Protein AF-M3IIX1-F1 (afdb_monomer)

Nearest PDB structures (foldseek):
  8cen-assembly1_3  TM=9.340E-01  e=3.256E-14  Saccharomyces cerevisiae
  5oqj-assembly1_3  TM=8.514E-01  e=3.007E-13  Saccharomyces cerevisiae S288C
  7ml0-assembly1_3  TM=8.477E-01  e=6.183E-13  Saccharomyces cerevisiae
  6nmi-assembly1_H  TM=7.445E-01  e=1.174E-11  Homo sapiens
  7lbm-assembly1_d  TM=7.445E-01  e=1.174E-11  Homo sapiens

Radius of gyration: 32.69 Å; Cα contacts (8 Å, |Δi|>4): 145; chains: 1; bounding box: 80×35×84 Å

Secondary structure (DSSP, 8-state):
--TTT---TTT-TTPPEEE-TTT--EEEHHHHHHHHTTSSEE-SSTT---EE-GGG-EE--SS-HHHHHHHHHHHHHHHH----GGG-SSHHHHHHHHHHHHHHHHHHHHTSSHHHHHHHHHHHHHHHHHHHHHHHHHHHHHHHHHHHHHHHHHHHHHHHHHHHHHHHHHHHHHHHHHHHHHHHHHHH--S-HHHHHHHHHHHHHHHHHHHHHHHHHHHHHHHHHHHHH-THHHHHHHHHHHS------

Organism: Candida maltosa (strain Xu316) (NCBI:txid1245528)

Solvent-accessible surface area (backbone atoms only — not comparable to full-atom values): 14377 Å² total; per-residue (Å²): 100,19,83,84,78,63,53,40,62,88,82,40,79,88,63,54,48,30,29,32,90,89,73,68,52,60,35,34,53,72,61,47,54,65,57,37,68,82,40,78,37,57,47,87,50,94,90,41,79,53,76,44,55,67,88,59,52,41,74,66,87,63,93,51,62,67,60,53,51,39,55,54,46,45,53,55,52,45,67,61,60,71,80,53,72,88,78,43,97,44,73,67,60,44,51,50,51,53,51,55,52,49,52,52,43,50,29,55,61,74,61,49,65,44,70,60,54,51,50,54,50,52,50,51,43,67,74,43,42,65,63,44,49,54,52,52,52,54,50,49,51,53,52,52,51,53,48,53,50,51,54,52,52,51,52,52,52,53,52,54,52,50,53,54,51,54,50,54,52,53,52,53,54,48,52,53,51,55,54,48,53,49,50,51,48,60,74,74,45,92,67,68,70,68,62,56,51,53,54,50,52,55,53,51,56,54,50,52,54,54,47,53,50,50,52,50,50,54,53,51,50,53,52,49,54,47,59,73,69,40,75,62,60,58,53,53,54,54,54,58,68,70,53,76,87,74,85,80,134

Sequence (249 aa):
MCPICKTDKYLSPNMRFLINPECYHKICESCVDRIFSLGPAPCPYPKCGKILRKNKFKQQIFEDLSIEKEIDIRRKVNSIYNQTEEDFATLKEFNKYLEDIEEIVFKLSNGIDVEQTESELNKYESEHKLEILERNMRESQKNDDLVKYRDSMERLKQEKLKIQKQMELEDLEYQKQQQQDLLDKMTNSSTSSEDLIKQQQSQMAKRSNLRRKQLQNITSQLDSQFNQSNPFQKQLAEDASAVPFTPFQ

Structure (mmCIF, N/CA/C/O backbone):
data_AF-M3IIX1-F1
#
_entry.id   AF-M3IIX1-F1
#
loop_
_atom_site.group_PDB
_atom_site.id
_atom_site.type_symbol
_atom_site.label_atom_id
_atom_site.label_alt_id
_atom_site.label_comp_id
_atom_site.label_asym_id
_atom_site.label_entity_id
_atom_site.label_seq_id
_atom_site.pdbx_PDB_ins_code
_atom_site.Cartn_x
_atom_site.Cartn_y
_atom_site.Cartn_z
_atom_site.occupancy
_atom_site.B_iso_or_equiv
_atom_site.auth_seq_id
_atom_site.auth_comp_id
_atom_site.auth_asym_id
_atom_site.auth_atom_id
_atom_site.pdbx_PDB_model_num
ATOM 1 N N . MET A 1 1 ? 24.076 -10.545 10.179 1.00 72.12 1 MET A N 1
ATOM 2 C CA . MET A 1 1 ? 25.401 -9.922 10.343 1.00 72.12 1 MET A CA 1
ATOM 3 C C . MET A 1 1 ? 25.426 -8.487 9.815 1.00 72.12 1 MET A C 1
ATOM 5 O O . MET A 1 1 ? 25.395 -8.282 8.606 1.00 72.12 1 MET A O 1
ATOM 9 N N . CYS A 1 2 ? 25.491 -7.485 10.700 1.00 75.62 2 CYS A N 1
ATOM 10 C CA . CYS A 1 2 ? 25.857 -6.113 10.307 1.00 75.62 2 CYS A CA 1
ATOM 11 C C . CYS A 1 2 ? 27.373 -6.044 10.008 1.00 75.62 2 CYS A C 1
ATOM 13 O O . CYS A 1 2 ? 28.144 -6.556 10.819 1.00 75.62 2 CYS A O 1
ATOM 15 N N . PRO A 1 3 ? 27.842 -5.399 8.920 1.00 78.19 3 PRO A N 1
ATOM 16 C CA . PRO A 1 3 ? 29.266 -5.397 8.548 1.00 78.19 3 PRO A CA 1
ATOM 17 C C . PRO A 1 3 ? 30.179 -4.676 9.553 1.00 78.19 3 PRO A C 1
ATOM 19 O O . PRO A 1 3 ? 31.358 -4.997 9.663 1.00 78.19 3 PRO A O 1
ATOM 22 N N . ILE A 1 4 ? 29.637 -3.715 10.300 1.00 78.88 4 ILE A N 1
ATOM 23 C CA . ILE A 1 4 ? 30.402 -2.870 11.230 1.00 78.88 4 ILE A CA 1
ATOM 24 C C . ILE A 1 4 ? 30.271 -3.395 12.651 1.00 78.88 4 ILE A C 1
ATOM 26 O O . ILE A 1 4 ? 31.256 -3.603 13.350 1.00 78.88 4 ILE A O 1
ATOM 30 N N . CYS A 1 5 ? 29.025 -3.603 13.068 1.00 75.88 5 CYS A N 1
ATOM 31 C CA . CYS A 1 5 ? 28.696 -3.996 14.421 1.00 75.88 5 CYS A CA 1
ATOM 32 C C . CYS A 1 5 ? 28.956 -5.514 14.641 1.00 75.88 5 CYS A C 1
ATOM 34 O O . CYS A 1 5 ? 29.066 -5.939 15.785 1.00 75.88 5 CYS A O 1
ATOM 36 N N . LYS A 1 6 ? 29.045 -6.333 13.570 1.00 77.19 6 LYS A N 1
ATOM 37 C CA . LYS A 1 6 ? 29.166 -7.817 13.569 1.00 77.19 6 LYS A CA 1
ATOM 38 C C . LYS A 1 6 ? 28.164 -8.560 14.465 1.00 77.19 6 LYS A C 1
ATOM 40 O O . LYS A 1 6 ? 28.274 -9.764 14.653 1.00 77.19 6 LYS A O 1
ATOM 45 N N . THR A 1 7 ? 27.170 -7.855 14.989 1.00 71.06 7 THR A N 1
ATOM 46 C CA . THR A 1 7 ? 26.089 -8.403 15.790 1.00 71.06 7 THR A CA 1
ATOM 47 C C . THR A 1 7 ? 25.059 -9.075 14.892 1.00 71.06 7 THR A C 1
ATOM 49 O O . THR A 1 7 ? 24.746 -8.605 13.786 1.00 71.06 7 THR A O 1
ATOM 52 N N . ASP A 1 8 ? 24.526 -10.180 15.399 1.00 70.25 8 ASP A N 1
ATOM 53 C CA . ASP A 1 8 ? 23.450 -10.938 14.781 1.00 70.25 8 ASP A CA 1
ATOM 54 C C . ASP A 1 8 ? 22.140 -10.783 15.536 1.00 70.25 8 ASP A C 1
ATOM 56 O O . ASP A 1 8 ? 22.113 -10.528 16.739 1.00 70.25 8 ASP A O 1
ATOM 60 N N . LYS A 1 9 ? 21.046 -11.030 14.809 1.00 71.44 9 LYS A N 1
ATOM 61 C CA . LYS A 1 9 ? 19.673 -11.080 15.329 1.00 71.44 9 LYS A CA 1
ATOM 62 C C . LYS A 1 9 ? 19.540 -12.010 16.545 1.00 71.44 9 LYS A C 1
ATOM 64 O O . LYS A 1 9 ? 18.737 -11.737 17.427 1.00 71.44 9 LYS A O 1
ATOM 69 N N . TYR A 1 10 ? 20.355 -13.066 16.611 1.00 72.38 10 TYR A N 1
ATOM 70 C CA . TYR A 1 10 ? 20.374 -14.016 17.725 1.00 72.38 10 TYR A CA 1
ATOM 71 C C . TYR A 1 10 ? 20.849 -13.406 19.050 1.00 72.38 10 TYR A C 1
ATOM 73 O O . TYR A 1 10 ? 20.353 -13.797 20.101 1.00 72.38 10 TYR A O 1
ATOM 81 N N . LEU A 1 11 ? 21.784 -12.448 19.019 1.00 76.75 11 LEU A N 1
ATOM 82 C CA . LEU A 1 11 ? 22.364 -11.871 20.238 1.00 76.75 11 LEU A CA 1
ATOM 83 C C . LEU A 1 11 ? 21.511 -10.725 20.803 1.00 76.75 11 LEU A C 1
ATOM 85 O O . LEU A 1 11 ? 21.540 -10.450 21.999 1.00 76.75 11 LEU A O 1
ATOM 89 N N . SER A 1 12 ? 20.733 -10.063 19.948 1.00 69.25 12 SER A N 1
ATOM 90 C CA . SER A 1 12 ? 19.859 -8.954 20.327 1.00 69.25 12 SER A CA 1
ATOM 91 C C . SER A 1 12 ? 18.559 -8.968 19.506 1.00 69.25 12 SER A C 1
ATOM 93 O O . SER A 1 12 ? 18.466 -8.277 18.487 1.00 69.25 12 SER A O 1
ATOM 95 N N . PRO A 1 13 ? 17.513 -9.687 19.970 1.00 75.25 13 PRO A N 1
ATOM 96 C CA . PRO A 1 13 ? 16.233 -9.827 19.258 1.00 75.25 13 PRO A CA 1
ATOM 97 C C . PRO A 1 13 ? 15.501 -8.508 18.976 1.00 75.25 13 PRO A C 1
ATOM 99 O O . PRO A 1 13 ? 14.681 -8.434 18.065 1.00 75.25 13 PRO A O 1
ATOM 102 N N . ASN A 1 14 ? 15.809 -7.456 19.739 1.00 78.50 14 ASN A N 1
ATOM 103 C CA . ASN A 1 14 ? 15.178 -6.143 19.608 1.00 78.50 14 ASN A CA 1
ATOM 104 C C . ASN A 1 14 ? 15.828 -5.250 18.538 1.00 78.50 14 ASN A C 1
ATOM 106 O O . ASN A 1 14 ? 15.304 -4.176 18.252 1.00 78.50 14 ASN A O 1
ATOM 110 N N . MET A 1 15 ? 16.968 -5.645 17.956 1.00 75.56 15 MET A N 1
ATOM 111 C CA . MET A 1 15 ? 17.626 -4.840 16.925 1.00 75.56 15 MET A CA 1
ATOM 112 C C . MET A 1 15 ? 17.010 -5.091 15.552 1.00 75.56 15 MET A C 1
ATOM 114 O O . MET A 1 15 ? 16.938 -6.226 15.078 1.00 75.56 15 MET A O 1
ATOM 118 N N . ARG A 1 16 ? 16.617 -4.007 14.879 1.00 82.06 16 ARG A N 1
ATOM 119 C CA . ARG A 1 16 ? 16.084 -4.056 13.518 1.00 82.06 16 ARG A CA 1
ATOM 120 C C . ARG A 1 16 ? 17.208 -3.911 12.499 1.00 82.06 16 ARG A C 1
ATOM 122 O O . ARG A 1 16 ? 18.129 -3.104 12.658 1.00 82.06 16 ARG A O 1
ATOM 129 N N . PHE A 1 17 ? 17.117 -4.706 11.439 1.00 85.00 17 PHE A N 1
ATOM 130 C CA . PHE A 1 17 ? 17.980 -4.589 10.273 1.00 85.00 17 PHE A CA 1
ATOM 131 C C . PHE A 1 17 ? 17.239 -3.828 9.179 1.00 85.00 17 PHE A C 1
ATOM 133 O O . PHE A 1 17 ? 16.085 -4.120 8.854 1.00 85.00 17 PHE A O 1
ATOM 140 N N . LEU A 1 18 ? 17.927 -2.834 8.637 1.00 87.00 18 LEU A N 1
ATOM 141 C CA . LEU A 1 18 ? 17.474 -1.999 7.546 1.00 87.00 18 LEU A CA 1
ATOM 142 C C . LEU A 1 18 ? 18.239 -2.361 6.276 1.00 87.00 18 LEU A C 1
ATOM 144 O O . LEU A 1 18 ? 19.416 -2.736 6.317 1.00 87.00 18 LEU A O 1
ATOM 148 N N . ILE A 1 19 ? 17.557 -2.222 5.148 1.00 87.25 19 ILE A N 1
ATOM 149 C CA . ILE A 1 19 ? 18.071 -2.500 3.812 1.00 87.25 19 ILE A CA 1
ATOM 150 C C . ILE A 1 19 ? 17.790 -1.296 2.929 1.00 87.25 19 ILE A C 1
ATOM 152 O O . ILE A 1 19 ? 16.777 -0.615 3.076 1.00 87.25 19 ILE A O 1
ATOM 156 N N . ASN A 1 20 ? 18.717 -1.013 2.021 1.00 84.75 20 ASN A N 1
ATOM 157 C CA . ASN A 1 20 ? 18.528 0.005 1.003 1.00 84.75 20 ASN A CA 1
ATOM 158 C C . ASN A 1 20 ? 18.219 -0.658 -0.351 1.00 84.75 20 ASN A C 1
ATOM 160 O O . ASN A 1 20 ? 18.988 -1.545 -0.737 1.00 84.75 20 ASN A O 1
ATOM 164 N N . PRO A 1 21 ? 17.188 -0.210 -1.089 1.00 79.25 21 PRO A N 1
ATOM 165 C CA . PRO A 1 21 ? 16.801 -0.783 -2.383 1.00 79.25 21 PRO A CA 1
ATOM 166 C C . PRO A 1 21 ? 17.880 -0.660 -3.474 1.00 79.25 21 PRO A C 1
ATOM 168 O O . PRO A 1 21 ? 17.818 -1.351 -4.480 1.00 79.25 21 PRO A O 1
ATOM 171 N N . GLU A 1 22 ? 18.897 0.189 -3.296 1.00 79.38 22 GLU A N 1
ATOM 172 C CA . GLU A 1 22 ? 19.960 0.370 -4.297 1.00 79.38 22 GLU A CA 1
ATOM 173 C C . GLU A 1 22 ? 21.115 -0.640 -4.144 1.00 79.38 22 GLU A C 1
ATOM 175 O O . GLU A 1 22 ? 21.775 -1.000 -5.120 1.00 79.38 22 GLU A O 1
ATOM 180 N N . CYS A 1 23 ? 21.417 -1.078 -2.916 1.00 77.75 23 CYS A N 1
ATOM 181 C CA . CYS A 1 23 ? 22.557 -1.963 -2.604 1.00 77.75 23 CYS A CA 1
ATOM 182 C C . CYS A 1 23 ? 22.120 -3.339 -2.075 1.00 77.75 23 CYS A C 1
ATOM 184 O O . CYS A 1 23 ? 22.941 -4.247 -2.078 1.00 77.75 23 CYS A O 1
ATOM 186 N N . TYR A 1 24 ? 20.892 -3.484 -1.560 1.00 81.81 24 TYR A N 1
ATOM 187 C CA . TYR A 1 24 ? 20.390 -4.689 -0.882 1.00 81.81 24 TYR A CA 1
ATOM 188 C C . TYR A 1 24 ? 21.316 -5.242 0.226 1.00 81.81 24 TYR A C 1
ATOM 190 O O . TYR A 1 24 ? 21.357 -6.440 0.487 1.00 81.81 24 TYR A O 1
ATOM 198 N N . HIS A 1 25 ? 22.059 -4.373 0.923 1.00 83.69 25 HIS A N 1
ATOM 199 C CA . HIS A 1 25 ? 22.912 -4.765 2.053 1.00 83.69 25 HIS A CA 1
ATOM 200 C C . HIS A 1 25 ? 22.217 -4.536 3.396 1.00 83.69 25 HIS A C 1
ATOM 202 O O . HIS A 1 25 ? 21.617 -3.485 3.624 1.00 83.69 25 HIS A O 1
ATOM 208 N N . LYS A 1 26 ? 22.356 -5.509 4.304 1.00 83.38 26 LYS A N 1
ATOM 209 C CA . LYS A 1 26 ? 21.776 -5.480 5.652 1.00 83.38 26 LYS A CA 1
ATOM 210 C C . LYS A 1 26 ? 22.658 -4.673 6.605 1.00 83.38 26 LYS A C 1
ATOM 212 O O . LYS A 1 26 ? 23.826 -5.007 6.810 1.00 83.38 26 LYS A O 1
ATOM 217 N N . ILE A 1 27 ? 22.098 -3.639 7.228 1.00 85.50 27 ILE A N 1
ATOM 218 C CA . ILE A 1 27 ? 22.778 -2.803 8.230 1.00 85.50 27 ILE A CA 1
ATOM 219 C C . ILE A 1 27 ? 21.846 -2.657 9.439 1.00 85.50 27 ILE A C 1
ATOM 221 O O . ILE A 1 27 ? 20.639 -2.520 9.270 1.00 85.50 27 ILE A O 1
ATOM 225 N N . CYS A 1 28 ? 22.362 -2.721 10.669 1.00 87.06 28 CYS A N 1
ATOM 226 C CA . CYS A 1 28 ? 21.521 -2.487 11.850 1.00 87.06 28 CYS A CA 1
ATOM 227 C C . CYS A 1 28 ? 21.208 -0.994 12.035 1.00 87.06 28 CYS A C 1
ATOM 229 O O . CYS A 1 28 ? 22.006 -0.138 11.652 1.00 87.06 28 CYS A O 1
ATOM 231 N N . GLU A 1 29 ? 20.073 -0.697 12.666 1.00 87.00 29 GLU A N 1
ATOM 232 C CA . GLU A 1 29 ? 19.581 0.663 12.937 1.00 87.00 29 GLU A CA 1
ATOM 233 C C . GLU A 1 29 ? 20.647 1.582 13.560 1.00 87.00 29 GLU A C 1
ATOM 235 O O . GLU A 1 29 ? 20.934 2.650 13.026 1.00 87.00 29 GLU A O 1
ATOM 240 N N . SER A 1 30 ? 21.354 1.114 14.593 1.00 86.12 30 SER A N 1
ATOM 241 C CA . SER A 1 30 ? 22.409 1.891 15.263 1.00 86.12 30 SER A CA 1
ATOM 242 C C . SER A 1 30 ? 23.593 2.239 14.354 1.00 86.12 30 SER A C 1
ATOM 244 O O . SER A 1 30 ? 24.158 3.333 14.436 1.00 86.12 30 SER A O 1
ATOM 246 N N . CYS A 1 31 ? 23.977 1.310 13.476 1.00 85.56 31 CYS A N 1
ATOM 247 C CA . CYS A 1 31 ? 25.042 1.519 12.507 1.00 85.56 31 CYS A CA 1
ATOM 248 C C . CYS A 1 31 ? 24.552 2.442 11.353 1.00 85.56 31 CYS A C 1
ATOM 250 O O . CYS A 1 31 ? 25.325 3.280 10.890 1.00 85.56 31 CYS A O 1
ATOM 252 N N . VAL A 1 32 ? 23.275 2.372 10.937 1.00 87.00 32 VAL A N 1
ATOM 253 C CA . VAL A 1 32 ? 22.673 3.308 9.958 1.00 87.00 32 VAL A CA 1
ATOM 254 C C . VAL A 1 32 ? 22.630 4.728 10.520 1.00 87.00 32 VAL A C 1
ATOM 256 O O . VAL A 1 32 ? 23.103 5.663 9.872 1.00 87.00 32 VAL A O 1
ATOM 259 N N . ASP A 1 33 ? 22.125 4.902 11.737 1.00 87.56 33 ASP A N 1
ATOM 260 C CA . ASP A 1 33 ? 22.013 6.221 12.352 1.00 87.56 33 ASP A CA 1
ATOM 261 C C . ASP A 1 33 ? 23.374 6.889 12.508 1.00 87.56 33 ASP A C 1
ATOM 263 O O . ASP A 1 33 ? 23.515 8.062 12.183 1.00 87.56 33 ASP A O 1
ATOM 267 N N . ARG A 1 34 ? 24.412 6.159 12.919 1.00 86.69 34 ARG A N 1
ATOM 268 C CA . ARG A 1 34 ? 25.750 6.743 13.074 1.00 86.69 34 ARG A CA 1
ATOM 269 C C . ARG A 1 34 ? 26.357 7.217 11.750 1.00 86.69 34 ARG A C 1
ATOM 271 O O . ARG A 1 34 ? 26.922 8.303 11.701 1.00 86.69 34 ARG A O 1
ATOM 278 N N . ILE A 1 35 ? 26.273 6.403 10.698 1.00 84.56 35 ILE A N 1
ATOM 279 C CA . ILE A 1 35 ? 26.954 6.675 9.420 1.00 84.56 35 ILE A CA 1
ATOM 280 C C . ILE A 1 35 ? 26.219 7.747 8.625 1.00 84.56 35 ILE A C 1
ATOM 282 O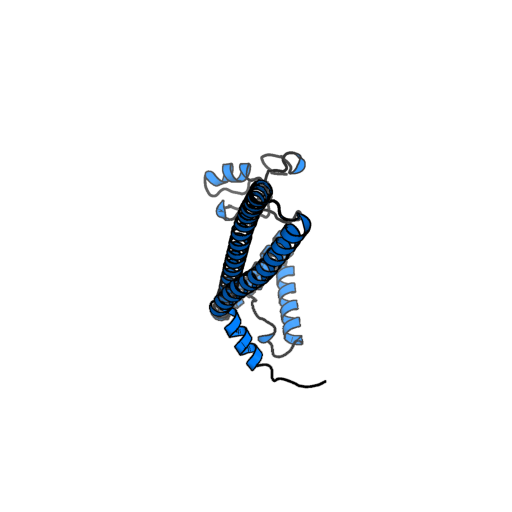 O . ILE A 1 35 ? 26.835 8.685 8.130 1.00 84.56 35 ILE A O 1
ATOM 286 N N . PHE A 1 36 ? 24.897 7.614 8.514 1.00 84.56 36 PHE A N 1
ATOM 287 C CA . PHE A 1 36 ? 24.095 8.464 7.639 1.00 84.56 36 PHE A CA 1
ATOM 288 C C . PHE A 1 36 ? 23.605 9.749 8.320 1.00 84.56 36 PHE A C 1
ATOM 290 O O . PHE A 1 36 ? 23.007 10.587 7.648 1.00 84.56 36 PHE A O 1
ATOM 297 N N . SER A 1 37 ? 23.864 9.949 9.622 1.00 84.69 37 SER A N 1
ATOM 298 C CA . SER A 1 37 ? 23.621 11.250 10.278 1.00 84.69 37 SER A CA 1
ATOM 299 C C . SER A 1 37 ? 24.632 12.320 9.870 1.00 84.69 37 SER A C 1
ATOM 301 O O . SER A 1 37 ? 24.312 13.501 9.923 1.00 84.69 37 SER A O 1
ATOM 303 N N . LEU A 1 38 ? 25.831 11.923 9.430 1.00 83.12 38 LEU A N 1
ATOM 304 C CA . LEU A 1 38 ? 26.864 12.849 8.948 1.00 83.12 38 LEU A CA 1
ATOM 305 C C . LEU A 1 3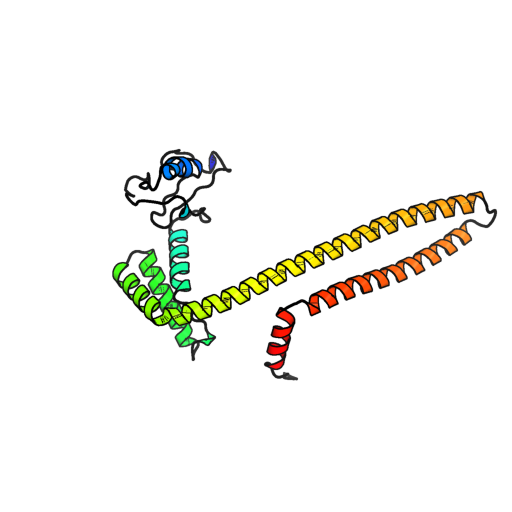8 ? 26.615 13.326 7.506 1.00 83.12 38 LEU A C 1
ATOM 307 O O . LEU A 1 38 ? 27.320 14.207 7.022 1.00 83.12 38 LEU A O 1
ATOM 311 N N . GLY A 1 39 ? 25.619 12.755 6.823 1.00 83.69 39 GLY A N 1
ATOM 312 C CA . GLY A 1 39 ? 25.287 13.056 5.435 1.00 83.69 39 GLY A CA 1
ATOM 313 C C . GLY A 1 39 ? 25.185 11.801 4.561 1.00 83.69 39 GLY A C 1
ATOM 314 O O . GLY A 1 39 ? 25.272 10.674 5.059 1.00 83.69 39 GLY A O 1
ATOM 315 N N . PRO A 1 40 ? 24.956 11.969 3.247 1.00 87.00 40 PRO A N 1
ATOM 316 C CA . PRO A 1 40 ? 24.953 10.858 2.303 1.00 87.00 40 PRO A CA 1
ATOM 317 C C . PRO A 1 40 ? 26.353 10.238 2.226 1.00 87.00 40 PRO A C 1
ATOM 319 O O . PRO A 1 40 ? 27.316 10.894 1.839 1.00 87.00 40 PRO A O 1
ATOM 322 N N . ALA A 1 41 ? 26.452 8.963 2.590 1.00 85.12 41 ALA A N 1
ATOM 323 C CA . ALA A 1 41 ? 27.707 8.226 2.680 1.00 85.12 41 ALA A CA 1
ATOM 324 C C . ALA A 1 41 ? 27.663 6.974 1.786 1.00 85.12 41 ALA A C 1
ATOM 326 O O . ALA A 1 41 ? 26.573 6.481 1.465 1.00 85.12 41 ALA A O 1
ATOM 327 N N . PRO A 1 42 ? 28.818 6.437 1.360 1.00 85.69 42 PRO A N 1
ATOM 328 C CA . PRO A 1 42 ? 28.858 5.157 0.667 1.00 85.69 42 PRO A CA 1
ATOM 329 C C . PRO A 1 42 ? 28.442 4.013 1.600 1.00 85.69 42 PRO A C 1
ATOM 331 O O . PRO A 1 42 ? 28.607 4.079 2.821 1.00 85.69 42 PRO A O 1
ATOM 334 N N . CYS A 1 43 ? 27.902 2.941 1.024 1.00 84.81 43 CYS A N 1
ATOM 335 C CA . CYS A 1 43 ? 27.598 1.732 1.778 1.00 84.81 43 CYS A CA 1
ATOM 336 C C . CYS A 1 43 ? 28.885 1.152 2.415 1.00 84.81 43 CYS A C 1
ATOM 338 O O . CYS A 1 43 ? 29.894 1.001 1.730 1.00 84.81 43 CYS A O 1
ATOM 340 N N . PRO A 1 44 ? 28.869 0.773 3.707 1.00 82.69 44 PRO A N 1
ATOM 341 C CA . PRO A 1 44 ? 30.045 0.254 4.414 1.00 82.69 44 PRO A CA 1
ATOM 342 C C . PRO A 1 44 ? 30.393 -1.205 4.066 1.00 82.69 44 PRO A C 1
ATOM 344 O O . PRO A 1 44 ? 31.231 -1.815 4.729 1.00 82.69 44 PRO A O 1
ATOM 347 N N . TYR A 1 45 ? 29.721 -1.801 3.078 1.00 81.81 45 TYR A N 1
ATOM 348 C CA . TYR A 1 45 ? 29.972 -3.176 2.662 1.00 81.81 45 TYR A CA 1
ATOM 349 C C . TYR A 1 45 ? 31.138 -3.220 1.662 1.00 81.81 45 TYR A C 1
ATOM 351 O O . TYR A 1 45 ? 31.123 -2.460 0.685 1.00 81.81 45 TYR A O 1
ATOM 359 N N . PRO A 1 46 ? 32.134 -4.107 1.844 1.00 69.44 46 PRO A N 1
ATOM 360 C CA . PRO A 1 46 ? 33.215 -4.246 0.878 1.00 69.44 46 PRO A CA 1
ATOM 361 C C . PRO A 1 46 ? 32.603 -4.640 -0.471 1.00 69.44 46 PRO A C 1
ATOM 363 O O . PRO A 1 46 ? 31.895 -5.638 -0.548 1.00 69.44 46 PRO A O 1
ATOM 366 N N . LYS A 1 47 ? 32.881 -3.855 -1.522 1.00 72.00 47 LYS A N 1
ATOM 367 C CA . LYS A 1 47 ? 32.340 -3.951 -2.900 1.00 72.00 47 LYS A CA 1
ATOM 368 C C . LYS A 1 47 ? 31.053 -3.160 -3.220 1.00 72.00 47 LYS A C 1
ATOM 370 O O . LYS A 1 47 ? 30.751 -3.047 -4.403 1.00 72.00 47 LYS A O 1
ATOM 375 N N . CYS A 1 48 ? 30.336 -2.542 -2.267 1.00 72.19 48 CYS A N 1
ATOM 376 C CA . CYS A 1 48 ? 29.225 -1.618 -2.598 1.00 72.19 48 CYS A CA 1
ATOM 377 C C . CYS A 1 48 ? 29.662 -0.162 -2.415 1.00 72.19 48 CYS A C 1
ATOM 379 O O . CYS A 1 48 ? 29.473 0.425 -1.361 1.00 72.19 48 CYS A O 1
ATOM 381 N N . GLY A 1 49 ? 30.230 0.453 -3.451 1.00 75.44 49 GLY A N 1
ATOM 382 C CA . GLY A 1 49 ? 30.594 1.878 -3.435 1.00 75.44 49 GLY A CA 1
ATOM 383 C C . GLY A 1 49 ? 29.417 2.846 -3.635 1.00 75.44 49 GLY A C 1
ATOM 384 O O . GLY A 1 49 ? 29.647 4.026 -3.880 1.00 75.44 49 GLY A O 1
ATOM 385 N N . LYS A 1 50 ? 28.160 2.377 -3.595 1.00 82.12 50 LYS A N 1
ATOM 386 C CA . LYS A 1 50 ? 26.993 3.225 -3.893 1.00 82.12 50 LYS A CA 1
ATOM 387 C C . LYS A 1 50 ? 26.714 4.191 -2.742 1.00 82.12 50 LYS A C 1
ATOM 389 O O . LYS A 1 50 ? 26.755 3.799 -1.575 1.00 82.12 50 LYS A O 1
ATOM 394 N N . ILE A 1 51 ? 26.391 5.437 -3.086 1.00 86.56 51 ILE A N 1
ATOM 395 C CA . ILE A 1 51 ? 26.049 6.503 -2.137 1.00 86.56 51 ILE A CA 1
ATOM 396 C C . ILE A 1 51 ? 24.593 6.329 -1.702 1.00 86.56 51 ILE A C 1
ATOM 398 O O . ILE A 1 51 ? 23.685 6.353 -2.533 1.00 86.56 51 ILE A O 1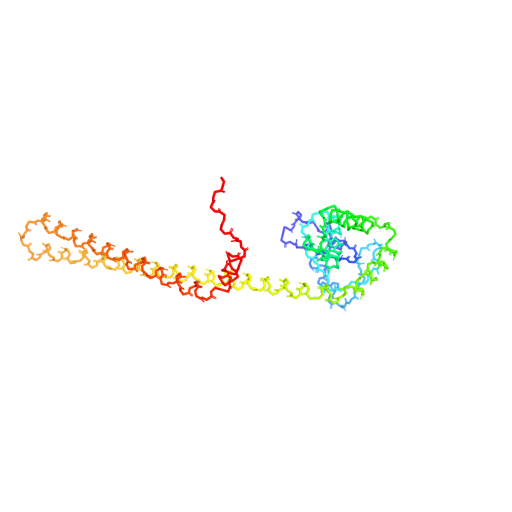
ATOM 402 N N . LEU A 1 52 ? 24.362 6.162 -0.400 1.00 84.94 52 LEU A N 1
ATOM 403 C CA . LEU A 1 52 ? 23.040 5.889 0.163 1.00 84.94 52 LEU A CA 1
ATOM 404 C C . LEU A 1 52 ? 22.540 7.062 1.023 1.00 84.94 52 LEU A C 1
ATOM 406 O O . LEU A 1 52 ? 23.318 7.794 1.636 1.00 84.94 52 LEU A O 1
ATOM 410 N N . ARG A 1 53 ? 21.212 7.230 1.082 1.00 85.94 53 ARG A N 1
ATOM 411 C CA . ARG A 1 53 ? 20.522 8.240 1.908 1.00 85.94 53 ARG A CA 1
ATOM 412 C C . ARG A 1 53 ? 19.732 7.583 3.038 1.00 85.94 53 ARG A C 1
ATOM 414 O O . ARG A 1 53 ? 19.082 6.567 2.800 1.00 85.94 53 ARG A O 1
ATOM 421 N N . LYS A 1 54 ? 19.700 8.220 4.218 1.00 81.31 54 LYS A N 1
ATOM 422 C CA . LYS A 1 54 ? 18.994 7.726 5.418 1.00 81.31 54 LYS A CA 1
ATOM 423 C C . LYS A 1 54 ? 17.504 7.433 5.174 1.00 81.31 54 LYS A C 1
ATOM 425 O O . LYS A 1 54 ? 17.004 6.392 5.575 1.00 81.31 54 LYS A O 1
ATOM 430 N N . ASN A 1 55 ? 16.809 8.304 4.445 1.00 85.38 55 ASN A N 1
ATOM 431 C CA . ASN A 1 55 ? 15.357 8.179 4.242 1.00 85.38 55 ASN A CA 1
ATOM 432 C C . ASN A 1 55 ? 14.959 7.018 3.317 1.00 85.38 55 ASN A C 1
ATOM 434 O O . ASN A 1 55 ? 13.796 6.640 3.285 1.00 85.38 55 ASN A O 1
ATOM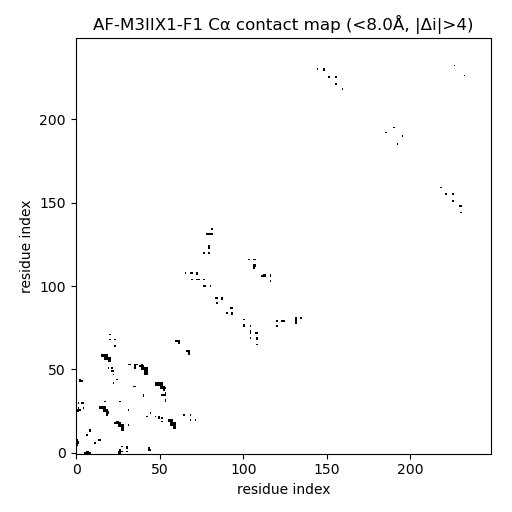 438 N N . LYS A 1 56 ? 15.904 6.467 2.543 1.00 84.00 56 LYS A N 1
ATOM 439 C CA . LYS A 1 56 ? 15.644 5.357 1.614 1.00 84.00 56 LYS A CA 1
ATOM 440 C C . LYS A 1 56 ? 15.855 3.976 2.250 1.00 84.00 56 LYS A C 1
ATOM 442 O O . LYS A 1 56 ? 15.795 2.977 1.543 1.00 84.00 56 LYS A O 1
ATOM 447 N N . PHE A 1 57 ? 16.149 3.893 3.547 1.00 85.62 57 PHE A N 1
ATOM 448 C CA . PHE A 1 57 ? 16.263 2.607 4.232 1.00 85.62 57 PHE A CA 1
ATOM 449 C C . PHE A 1 57 ? 14.879 2.064 4.599 1.00 85.62 57 PHE A C 1
ATOM 451 O O . PHE A 1 57 ? 14.064 2.766 5.192 1.00 85.62 57 PHE A O 1
ATOM 458 N N . LYS A 1 58 ? 14.632 0.797 4.268 1.00 85.12 58 LYS A N 1
ATOM 459 C CA . LYS A 1 58 ? 13.407 0.057 4.576 1.00 85.12 58 LYS A CA 1
ATOM 460 C C . LYS A 1 58 ? 13.723 -1.071 5.557 1.00 85.12 58 LYS A C 1
ATOM 462 O O . LYS A 1 58 ? 14.808 -1.649 5.513 1.00 85.12 58 LYS A O 1
ATOM 467 N N . GLN A 1 59 ? 12.788 -1.392 6.449 1.00 84.00 59 GLN A N 1
ATOM 468 C CA . GLN A 1 59 ? 12.919 -2.555 7.324 1.00 84.00 59 GLN A CA 1
ATOM 469 C C . GLN A 1 59 ? 12.808 -3.851 6.514 1.00 84.00 59 GLN A C 1
ATOM 471 O O . GLN A 1 59 ? 11.888 -4.002 5.707 1.00 84.00 59 GLN A O 1
ATOM 476 N N . GLN A 1 60 ? 13.732 -4.779 6.768 1.00 79.00 60 GLN A N 1
ATOM 477 C CA . GLN A 1 60 ? 13.677 -6.129 6.220 1.00 79.00 60 GLN A CA 1
ATOM 478 C C . GLN A 1 60 ? 12.450 -6.871 6.767 1.00 79.00 60 GLN A C 1
ATOM 480 O O . GLN A 1 60 ? 12.267 -6.944 7.986 1.00 79.00 60 GLN A O 1
ATOM 485 N N . ILE A 1 61 ? 11.641 -7.432 5.871 1.00 80.56 61 ILE A N 1
ATOM 486 C CA . ILE A 1 61 ? 10.504 -8.297 6.229 1.00 80.56 61 ILE A CA 1
ATOM 487 C C . ILE A 1 61 ? 10.813 -9.770 5.956 1.00 80.56 61 ILE A C 1
ATOM 489 O O . ILE A 1 61 ? 10.378 -10.623 6.726 1.00 80.56 61 ILE A O 1
ATOM 493 N N . PHE A 1 62 ? 11.604 -10.063 4.919 1.00 79.12 62 PHE A N 1
ATOM 494 C CA . PHE A 1 62 ? 11.959 -11.428 4.525 1.00 79.12 62 PHE A CA 1
ATOM 495 C C . PHE A 1 62 ? 13.418 -11.729 4.836 1.00 79.12 62 PHE A C 1
ATOM 497 O O . PHE A 1 62 ? 14.258 -10.841 4.800 1.00 79.12 62 PHE A O 1
ATOM 504 N N . GLU A 1 63 ? 13.767 -12.977 5.133 1.00 77.44 63 GLU A N 1
ATOM 505 C CA . GLU A 1 63 ? 15.163 -13.322 5.431 1.00 77.44 63 GLU A CA 1
ATOM 506 C C . GLU A 1 63 ? 16.044 -13.311 4.170 1.00 77.44 63 GLU A C 1
ATOM 508 O O . GLU A 1 63 ? 17.210 -12.904 4.244 1.00 77.44 63 GLU A O 1
ATOM 51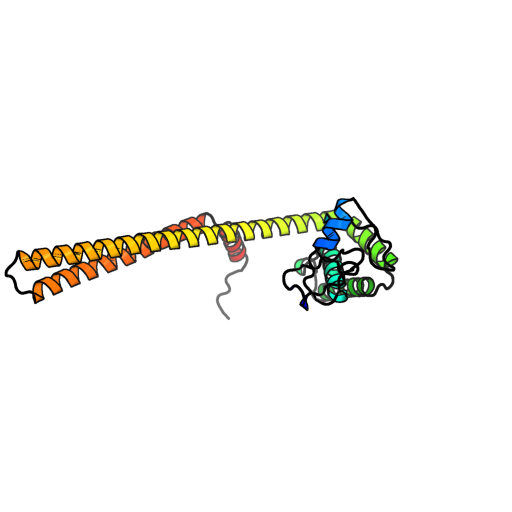3 N N . ASP A 1 64 ? 15.463 -13.617 3.008 1.00 82.62 64 ASP A N 1
ATOM 514 C CA . ASP A 1 64 ? 16.157 -13.671 1.723 1.00 82.62 64 ASP A CA 1
ATOM 515 C C . ASP A 1 64 ? 16.128 -12.336 0.972 1.00 82.62 64 ASP A C 1
ATOM 517 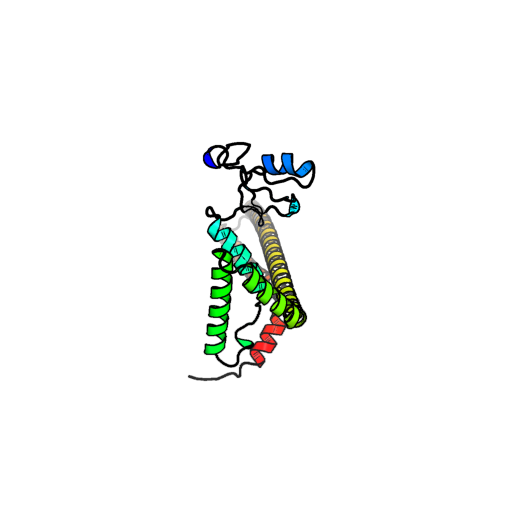O O . ASP A 1 64 ? 15.074 -11.768 0.686 1.00 82.62 64 ASP A O 1
ATOM 521 N N . LEU A 1 65 ? 17.316 -11.860 0.590 1.00 80.06 65 LEU A N 1
ATOM 522 C CA . LEU A 1 65 ? 17.491 -10.603 -0.148 1.00 80.06 65 LEU A CA 1
ATOM 523 C C . LEU A 1 65 ? 16.984 -10.686 -1.592 1.00 80.06 65 LEU A C 1
ATOM 525 O O . LEU A 1 65 ? 16.520 -9.684 -2.133 1.00 80.06 65 LEU A O 1
ATOM 529 N N . SER A 1 66 ? 17.061 -11.866 -2.213 1.00 83.56 66 SER A N 1
ATOM 530 C CA . SER A 1 66 ? 16.583 -12.082 -3.584 1.00 83.56 66 SER A CA 1
ATOM 531 C C . SER A 1 66 ? 15.075 -11.862 -3.690 1.00 83.56 66 SER A C 1
ATOM 533 O O . SER A 1 66 ? 14.621 -11.187 -4.608 1.00 83.56 66 SER A O 1
ATOM 535 N N . ILE A 1 67 ? 14.319 -12.349 -2.702 1.00 86.06 67 ILE A N 1
ATOM 536 C CA . ILE A 1 67 ? 12.864 -12.176 -2.634 1.00 86.06 67 ILE A CA 1
ATOM 537 C C . ILE A 1 67 ? 12.519 -10.697 -2.429 1.00 86.06 67 ILE A C 1
ATOM 539 O O . ILE A 1 67 ? 11.622 -10.170 -3.080 1.00 86.06 67 ILE A O 1
ATOM 543 N N . GLU A 1 68 ? 13.249 -9.983 -1.566 1.00 84.62 68 GLU A N 1
ATOM 544 C CA . GLU A 1 68 ? 13.010 -8.547 -1.364 1.00 84.62 68 GLU A CA 1
ATOM 545 C C . GLU A 1 68 ? 13.273 -7.730 -2.632 1.00 84.62 68 GLU A C 1
ATOM 547 O O . GLU A 1 68 ? 12.456 -6.872 -2.973 1.00 84.62 68 GLU A O 1
ATOM 552 N N . LYS A 1 69 ? 14.355 -8.043 -3.357 1.00 85.38 69 LYS A N 1
ATOM 553 C CA . LYS A 1 69 ? 14.658 -7.437 -4.659 1.00 85.38 69 LYS A CA 1
ATOM 554 C C . LYS A 1 69 ? 13.537 -7.694 -5.665 1.00 85.38 69 LYS A C 1
ATOM 556 O O . LYS A 1 69 ? 13.088 -6.757 -6.321 1.00 85.38 69 LYS A O 1
ATOM 561 N N . GLU A 1 70 ? 13.065 -8.932 -5.769 1.00 88.00 70 GLU A N 1
ATOM 562 C CA . GLU A 1 70 ? 11.974 -9.293 -6.676 1.00 88.00 70 GLU A CA 1
ATOM 563 C C . GLU A 1 70 ? 10.683 -8.539 -6.332 1.00 88.00 70 GLU A C 1
ATOM 565 O O . GLU A 1 70 ? 10.042 -7.981 -7.215 1.00 88.00 70 GLU A O 1
ATOM 570 N N . ILE A 1 71 ? 10.324 -8.443 -5.050 1.00 88.00 71 ILE A N 1
ATOM 571 C CA . ILE A 1 71 ? 9.106 -7.748 -4.608 1.00 88.00 71 ILE A CA 1
ATOM 572 C C . ILE A 1 71 ? 9.197 -6.233 -4.837 1.00 88.00 71 ILE A C 1
ATOM 574 O O . ILE A 1 71 ? 8.180 -5.595 -5.123 1.00 88.00 71 ILE A O 1
ATOM 578 N N . ASP A 1 72 ? 10.374 -5.628 -4.668 1.00 86.81 72 ASP A N 1
ATOM 579 C CA . ASP A 1 72 ? 10.593 -4.213 -4.987 1.00 86.81 72 ASP A CA 1
ATOM 580 C C . ASP A 1 72 ? 10.453 -3.964 -6.500 1.00 86.81 72 ASP A C 1
ATOM 582 O O . ASP A 1 72 ? 9.762 -3.025 -6.902 1.00 86.81 72 ASP A O 1
ATOM 586 N N . ILE A 1 73 ? 11.027 -4.839 -7.334 1.00 88.00 73 ILE A N 1
ATOM 587 C CA . ILE A 1 73 ? 10.902 -4.774 -8.798 1.00 88.00 73 ILE A CA 1
ATOM 588 C C . ILE A 1 73 ? 9.451 -4.994 -9.229 1.00 88.00 73 ILE A C 1
ATOM 590 O O . ILE A 1 73 ? 8.913 -4.156 -9.946 1.00 88.00 73 ILE A O 1
ATOM 594 N N . ARG A 1 74 ? 8.783 -6.050 -8.749 1.00 90.31 74 ARG A N 1
ATOM 595 C CA . ARG A 1 74 ? 7.383 -6.350 -9.086 1.00 90.31 74 ARG A CA 1
ATOM 596 C C . ARG A 1 74 ? 6.464 -5.193 -8.701 1.00 90.31 74 ARG A C 1
ATOM 598 O O . ARG A 1 74 ? 5.600 -4.822 -9.482 1.00 90.31 74 ARG A O 1
ATOM 605 N N . ARG A 1 75 ? 6.685 -4.541 -7.550 1.00 88.75 75 ARG A N 1
ATOM 606 C CA . ARG A 1 75 ? 5.927 -3.328 -7.185 1.00 88.75 75 ARG A CA 1
ATOM 607 C C . ARG A 1 75 ? 6.174 -2.160 -8.136 1.00 88.75 75 ARG A C 1
ATOM 609 O O . ARG A 1 75 ? 5.225 -1.457 -8.464 1.00 88.75 75 ARG A O 1
ATOM 616 N N . LYS A 1 76 ? 7.416 -1.946 -8.577 1.00 86.75 76 LYS A N 1
ATOM 617 C CA . LYS A 1 76 ? 7.739 -0.897 -9.555 1.00 86.75 76 LYS A CA 1
ATOM 618 C C . LYS A 1 76 ? 7.072 -1.177 -10.905 1.00 86.75 76 LYS A C 1
ATOM 620 O O . LYS A 1 76 ? 6.448 -0.282 -11.458 1.00 86.75 76 LYS A O 1
ATOM 625 N N . VAL A 1 77 ? 7.177 -2.411 -11.396 1.00 88.69 77 VAL A N 1
ATOM 626 C CA . VAL A 1 77 ? 6.609 -2.838 -12.681 1.00 88.69 77 VAL A CA 1
ATOM 627 C C . VAL A 1 77 ? 5.080 -2.770 -12.639 1.00 88.69 77 VAL A C 1
ATOM 629 O O . VAL A 1 77 ? 4.503 -2.111 -13.492 1.00 88.69 77 VAL A O 1
ATOM 632 N N . ASN A 1 78 ? 4.425 -3.307 -11.606 1.00 87.62 78 ASN A N 1
ATOM 633 C CA . ASN A 1 78 ? 2.960 -3.252 -11.470 1.00 87.62 78 ASN A CA 1
ATOM 634 C C . ASN A 1 78 ? 2.419 -1.825 -11.295 1.00 87.62 78 ASN A C 1
ATOM 636 O O . ASN A 1 78 ? 1.296 -1.538 -11.690 1.00 87.62 78 ASN A O 1
ATOM 640 N N . SER A 1 79 ? 3.201 -0.909 -10.713 1.00 84.88 79 SER A N 1
ATOM 641 C CA . SER A 1 79 ? 2.798 0.501 -10.623 1.00 84.88 79 SER A CA 1
ATOM 642 C C . SER A 1 79 ? 2.758 1.194 -11.988 1.00 84.88 79 SER A C 1
ATOM 644 O O . SER A 1 79 ? 2.077 2.210 -12.119 1.00 84.88 79 SER A O 1
ATOM 646 N N . ILE A 1 80 ? 3.524 0.696 -12.961 1.00 83.75 80 ILE A N 1
ATOM 647 C CA . ILE A 1 80 ? 3.556 1.192 -14.341 1.00 83.75 80 ILE A CA 1
ATOM 648 C C . ILE A 1 80 ? 2.516 0.427 -15.176 1.00 83.75 80 ILE A C 1
ATOM 650 O O . ILE A 1 80 ? 1.723 1.020 -15.898 1.00 83.75 80 ILE A O 1
ATOM 654 N N . TYR A 1 81 ? 2.483 -0.895 -15.033 1.00 83.38 81 TYR A N 1
ATOM 655 C CA . TYR A 1 81 ? 1.548 -1.803 -15.688 1.00 83.38 81 TYR A CA 1
ATOM 656 C C . TYR A 1 81 ? 0.318 -2.048 -14.808 1.00 83.38 81 TYR A C 1
ATOM 658 O O . TYR A 1 81 ? 0.171 -3.099 -14.190 1.00 83.38 81 TYR A O 1
ATOM 666 N N . ASN A 1 82 ? -0.562 -1.048 -14.738 1.00 81.44 82 ASN A N 1
ATOM 667 C CA . ASN A 1 82 ? -1.776 -1.087 -13.921 1.00 81.44 82 ASN A CA 1
ATOM 668 C C . ASN A 1 82 ? -3.056 -1.394 -14.728 1.00 81.44 82 ASN A C 1
ATOM 670 O O . ASN A 1 82 ? -4.135 -0.913 -14.375 1.00 81.44 82 ASN A O 1
ATOM 674 N N . GLN A 1 83 ? -2.945 -2.147 -15.830 1.00 81.75 83 GLN A N 1
ATOM 675 C CA . GLN A 1 83 ? -4.113 -2.592 -16.599 1.00 81.75 83 GLN A CA 1
ATOM 676 C C . GLN A 1 83 ? -4.803 -3.764 -15.891 1.00 81.75 83 GLN A C 1
ATOM 678 O O . GLN A 1 83 ? -4.156 -4.653 -15.334 1.00 81.75 83 GLN A O 1
ATOM 683 N N . THR A 1 84 ? -6.130 -3.746 -15.908 1.00 79.69 84 THR A N 1
ATOM 684 C CA . THR A 1 84 ? -7.004 -4.736 -15.268 1.00 79.69 84 THR A CA 1
ATOM 685 C C . THR A 1 84 ? -7.710 -5.591 -16.316 1.00 79.69 84 THR A C 1
ATOM 687 O O . THR A 1 84 ? -7.720 -5.243 -17.491 1.00 79.69 84 THR A O 1
ATOM 690 N N . GLU A 1 85 ? -8.315 -6.711 -15.909 1.00 79.88 85 GLU A N 1
ATOM 691 C CA . GLU A 1 85 ? -9.035 -7.617 -16.823 1.00 79.88 85 GLU A CA 1
ATOM 692 C C . GLU A 1 85 ? -10.112 -6.891 -17.654 1.00 79.88 85 GLU A C 1
ATOM 694 O O . GLU A 1 85 ? -10.304 -7.211 -18.823 1.00 79.88 85 GLU A O 1
ATOM 699 N N . GLU A 1 86 ? -10.748 -5.861 -17.083 1.00 79.88 86 GLU A N 1
ATOM 700 C CA . GLU A 1 86 ? -11.774 -5.032 -17.734 1.00 79.88 86 GLU A CA 1
ATOM 701 C C . GLU A 1 86 ? -11.253 -4.236 -18.944 1.00 79.88 86 GLU A C 1
ATOM 703 O O . GLU A 1 86 ? -12.039 -3.826 -19.797 1.00 79.88 86 GLU A O 1
ATOM 708 N N . ASP A 1 87 ? -9.938 -4.022 -19.035 1.00 80.75 87 ASP A N 1
ATOM 709 C CA . ASP A 1 87 ? -9.311 -3.273 -20.125 1.00 80.75 87 ASP A CA 1
ATOM 710 C C . ASP A 1 87 ? -9.066 -4.139 -21.377 1.00 80.75 87 ASP A C 1
ATOM 712 O O . ASP A 1 87 ? -8.708 -3.613 -22.434 1.00 80.75 87 ASP A O 1
ATOM 716 N N . PHE A 1 88 ? -9.263 -5.460 -21.283 1.00 84.44 88 PHE A N 1
ATOM 717 C CA . PHE A 1 88 ? -8.998 -6.407 -22.365 1.00 84.44 88 PHE A CA 1
ATOM 718 C C . PHE A 1 88 ? -10.284 -7.012 -22.928 1.00 84.44 88 PHE A C 1
ATOM 720 O O . PHE A 1 88 ? -11.234 -7.319 -22.212 1.00 84.44 88 PHE A O 1
ATOM 727 N N . ALA A 1 89 ? -10.302 -7.250 -24.242 1.00 84.81 89 ALA A N 1
ATOM 728 C CA . ALA A 1 89 ? -11.449 -7.859 -24.912 1.00 84.81 89 ALA A CA 1
ATOM 729 C C . ALA A 1 89 ? -11.553 -9.369 -24.640 1.00 84.81 89 ALA A C 1
ATOM 731 O O . ALA A 1 89 ? -12.643 -9.943 -24.702 1.00 84.81 89 ALA A O 1
ATOM 732 N N . THR A 1 90 ? -10.423 -10.034 -24.371 1.00 90.06 90 THR A N 1
ATOM 733 C CA . THR A 1 90 ? -10.378 -11.478 -24.131 1.00 90.06 90 THR A CA 1
ATOM 734 C C . THR A 1 90 ? -9.449 -11.864 -22.982 1.00 90.06 90 THR A C 1
ATOM 736 O O . THR A 1 90 ? -8.353 -11.330 -22.827 1.00 90.06 90 THR A O 1
ATOM 739 N N . LEU A 1 91 ? -9.831 -12.912 -22.241 1.00 89.38 91 LEU A N 1
ATOM 740 C CA . LEU A 1 91 ? -9.013 -13.493 -21.166 1.00 89.38 91 LEU A CA 1
ATOM 741 C C . LEU A 1 91 ? -7.625 -13.958 -21.658 1.00 89.38 91 LEU A C 1
ATOM 743 O O . LEU A 1 91 ? -6.655 -13.961 -20.908 1.00 89.38 91 LEU A O 1
ATOM 747 N N . LYS A 1 92 ? -7.512 -14.358 -22.932 1.00 91.81 92 LYS A N 1
ATOM 748 C CA . LYS A 1 92 ? -6.234 -14.783 -23.526 1.00 91.81 92 LYS A CA 1
ATOM 749 C C . LYS A 1 92 ? -5.240 -13.630 -23.642 1.00 91.81 92 LYS A C 1
ATOM 751 O O . LYS A 1 92 ? -4.058 -13.838 -23.392 1.00 91.81 92 LYS A O 1
ATOM 756 N N . GLU A 1 93 ? -5.709 -12.446 -24.023 1.00 88.88 93 GLU A N 1
ATOM 757 C CA . GLU A 1 93 ? -4.870 -11.248 -24.117 1.00 88.88 93 GLU A CA 1
ATOM 758 C C . GLU A 1 93 ? -4.423 -10.791 -22.730 1.00 88.88 93 GLU A C 1
ATOM 760 O O . GLU A 1 93 ? -3.245 -10.503 -22.545 1.00 88.88 93 GLU A O 1
ATOM 765 N N . PHE A 1 94 ? -5.324 -10.839 -21.745 1.00 89.00 94 PHE A N 1
ATOM 766 C CA . PHE A 1 94 ? -4.986 -10.545 -20.354 1.00 89.00 94 PHE A CA 1
ATOM 767 C C . PHE A 1 94 ? -3.928 -11.509 -19.793 1.00 89.00 94 PHE A C 1
ATOM 769 O O . PHE A 1 94 ? -2.945 -11.075 -19.201 1.00 89.00 94 PHE A O 1
ATOM 776 N N . ASN A 1 95 ? -4.064 -12.818 -20.034 1.00 90.31 95 ASN A N 1
ATOM 777 C CA . ASN A 1 95 ? -3.059 -13.790 -19.591 1.00 90.31 95 ASN A CA 1
ATOM 778 C C . ASN A 1 95 ? -1.701 -13.572 -20.269 1.00 90.31 95 ASN A C 1
ATOM 780 O O . ASN A 1 95 ? -0.677 -13.645 -19.598 1.00 90.31 95 ASN A O 1
ATOM 784 N N . LYS A 1 96 ? -1.685 -13.256 -21.570 1.00 91.25 96 LYS A N 1
ATOM 785 C CA . LYS A 1 96 ? -0.444 -12.920 -22.277 1.00 91.25 96 LYS A CA 1
ATOM 786 C C . LYS A 1 96 ? 0.216 -11.672 -21.682 1.00 91.25 96 LYS A C 1
ATOM 788 O O . LYS A 1 96 ? 1.418 -11.662 -21.466 1.00 91.25 96 LYS A O 1
ATOM 793 N N . TYR A 1 97 ? -0.573 -10.650 -21.365 1.00 89.25 97 TYR A N 1
ATOM 794 C CA . TYR A 1 97 ? -0.083 -9.443 -20.704 1.00 89.25 97 TYR A CA 1
ATOM 795 C C . TYR A 1 97 ? 0.547 -9.739 -19.333 1.00 89.25 97 TYR A C 1
ATOM 797 O O . TYR A 1 97 ? 1.617 -9.220 -19.018 1.00 89.25 97 TYR A O 1
ATOM 805 N N . LEU A 1 98 ? -0.071 -10.612 -18.532 1.00 89.12 98 LEU A N 1
ATOM 806 C CA . LEU A 1 98 ? 0.507 -11.056 -17.261 1.00 89.12 98 LEU A CA 1
ATOM 807 C C . LEU A 1 98 ? 1.813 -11.843 -17.459 1.00 89.12 98 LEU A C 1
ATOM 809 O O . LEU A 1 98 ? 2.758 -11.641 -16.698 1.00 89.12 98 LEU A O 1
ATOM 813 N N . GLU A 1 99 ? 1.887 -12.706 -18.475 1.00 91.00 99 GLU A N 1
ATOM 814 C CA . GLU A 1 99 ? 3.121 -13.417 -18.837 1.00 91.00 99 GLU A CA 1
ATOM 815 C C . GLU A 1 99 ? 4.242 -12.443 -19.244 1.00 91.00 99 GLU A C 1
ATOM 817 O O . GLU A 1 99 ? 5.366 -12.578 -18.757 1.00 91.00 99 GLU A O 1
ATOM 822 N N . ASP A 1 100 ? 3.932 -11.423 -20.050 1.00 88.69 100 ASP A N 1
ATOM 823 C CA . ASP A 1 100 ? 4.892 -10.397 -20.479 1.00 88.69 100 ASP A CA 1
ATOM 824 C C . ASP A 1 100 ? 5.442 -9.600 -19.271 1.00 88.69 100 ASP A C 1
ATOM 826 O O . ASP A 1 100 ? 6.647 -9.340 -19.173 1.00 88.69 100 ASP A O 1
ATOM 830 N N . ILE A 1 101 ? 4.586 -9.258 -18.296 1.00 89.94 101 ILE A N 1
ATOM 831 C CA . ILE A 1 101 ? 5.001 -8.613 -17.034 1.00 89.94 101 ILE A CA 1
ATOM 832 C C . ILE A 1 101 ? 5.957 -9.512 -16.245 1.00 89.94 101 ILE A C 1
ATOM 834 O O . ILE A 1 101 ? 6.983 -9.042 -15.743 1.00 89.94 101 ILE A O 1
ATOM 838 N N . GLU A 1 102 ? 5.634 -10.796 -16.120 1.00 90.56 102 GLU A N 1
ATOM 839 C CA . GLU A 1 102 ? 6.464 -11.761 -15.399 1.00 90.56 102 GLU A CA 1
ATOM 840 C C . GLU A 1 102 ? 7.826 -11.960 -16.074 1.00 90.56 102 GLU A C 1
ATOM 842 O O . GLU A 1 102 ? 8.854 -12.021 -15.392 1.00 90.56 102 GLU A O 1
ATOM 847 N N . GLU A 1 103 ? 7.876 -11.953 -17.407 1.00 89.88 103 GLU A N 1
ATOM 848 C CA . GLU A 1 103 ? 9.132 -11.993 -18.153 1.00 89.88 103 GLU A CA 1
ATOM 849 C C . GLU A 1 103 ? 10.007 -10.760 -17.860 1.00 89.88 103 GLU A C 1
ATOM 851 O O . GLU A 1 103 ? 11.210 -10.891 -17.603 1.00 89.88 103 GLU A O 1
ATOM 856 N N . ILE A 1 104 ? 9.411 -9.563 -17.826 1.00 88.12 104 ILE A N 1
ATOM 857 C CA . ILE A 1 104 ? 10.101 -8.311 -17.470 1.00 88.12 104 ILE A CA 1
ATOM 858 C C . ILE A 1 104 ? 10.649 -8.376 -16.037 1.00 88.12 104 ILE A C 1
ATOM 860 O O . ILE A 1 104 ? 11.817 -8.048 -15.794 1.00 88.12 104 ILE A O 1
ATOM 864 N N . VAL A 1 105 ? 9.834 -8.822 -15.076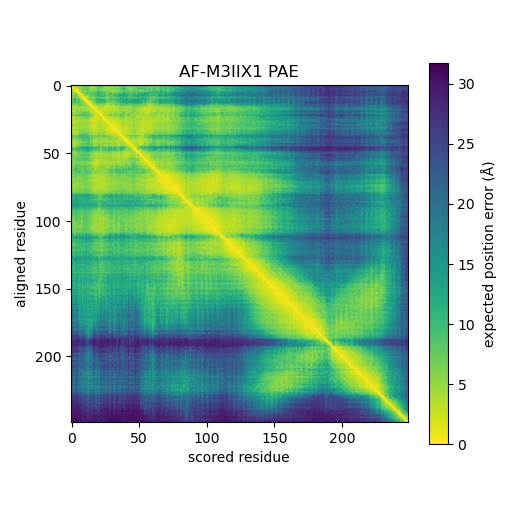 1.00 89.62 105 VAL A N 1
ATOM 865 C CA . VAL A 1 105 ? 10.250 -8.968 -13.672 1.00 89.62 105 VAL A CA 1
ATOM 866 C C . VAL A 1 105 ? 11.394 -9.977 -13.551 1.00 89.62 105 VAL A C 1
ATOM 868 O O . VAL A 1 105 ? 12.373 -9.709 -12.848 1.00 89.62 105 VAL A O 1
ATOM 871 N N . PHE A 1 106 ? 11.326 -11.098 -14.270 1.00 89.56 106 PHE A N 1
ATOM 872 C CA . PHE A 1 106 ? 12.369 -12.120 -14.279 1.00 89.56 106 PHE A CA 1
ATOM 873 C C . PHE A 1 106 ? 13.694 -11.595 -14.850 1.00 89.56 106 PHE A C 1
ATOM 875 O O . PHE A 1 106 ? 14.748 -11.797 -14.234 1.00 89.56 106 PHE A O 1
ATOM 882 N N . LYS A 1 107 ? 13.657 -10.870 -15.979 1.00 88.75 107 LYS A N 1
ATOM 883 C CA . LYS A 1 107 ? 14.838 -10.223 -16.583 1.00 88.75 107 LYS A CA 1
ATOM 884 C C . LYS A 1 107 ? 15.507 -9.258 -15.601 1.00 88.75 107 LYS A C 1
ATOM 886 O O . LYS A 1 107 ? 16.705 -9.377 -15.327 1.00 88.75 107 LYS A O 1
ATOM 891 N N . LEU A 1 108 ? 14.726 -8.376 -14.973 1.00 87.00 108 LEU A N 1
ATOM 892 C CA . LEU A 1 108 ? 15.227 -7.391 -14.005 1.00 87.00 108 LEU A CA 1
ATOM 893 C C . LEU A 1 108 ? 15.740 -8.024 -12.700 1.00 87.00 108 LEU A C 1
ATOM 895 O O . LEU A 1 108 ? 16.754 -7.587 -12.142 1.00 87.00 108 LEU A O 1
ATOM 899 N N . SER A 1 109 ? 15.072 -9.067 -12.202 1.00 86.12 109 SER A N 1
ATOM 900 C CA . SER A 1 109 ? 15.479 -9.765 -10.978 1.00 86.12 109 SER A CA 1
ATOM 901 C C . SER A 1 109 ? 16.818 -10.484 -11.166 1.00 86.12 109 SER A C 1
ATOM 903 O O . SER A 1 109 ? 17.726 -10.328 -10.338 1.00 86.12 109 SER A O 1
ATOM 905 N N . ASN A 1 110 ? 16.999 -11.161 -12.303 1.00 86.31 110 ASN A N 1
ATOM 906 C CA . ASN A 1 110 ? 18.227 -11.894 -12.625 1.00 86.31 110 ASN A CA 1
ATOM 907 C C . ASN A 1 110 ? 19.342 -11.021 -13.218 1.00 86.31 110 ASN A C 1
ATOM 909 O O . ASN A 1 110 ? 20.490 -11.457 -13.274 1.00 86.31 110 ASN A O 1
ATOM 913 N N . GLY A 1 111 ? 19.039 -9.777 -13.600 1.00 81.88 111 GLY A N 1
ATOM 914 C CA . GLY A 1 111 ? 20.020 -8.851 -14.165 1.00 81.88 111 GLY A CA 1
ATOM 915 C C . GLY A 1 111 ? 20.373 -9.148 -15.624 1.00 81.88 111 GLY A C 1
ATOM 916 O O . GLY A 1 111 ? 21.495 -8.875 -16.041 1.00 81.88 111 GLY A O 1
ATOM 917 N N . ILE A 1 112 ? 19.433 -9.717 -16.379 1.00 81.12 112 ILE A N 1
ATOM 918 C CA . ILE A 1 112 ? 19.562 -9.990 -17.814 1.00 81.12 112 ILE A CA 1
ATOM 919 C C . ILE A 1 112 ? 18.980 -8.782 -18.558 1.00 81.12 112 ILE A C 1
ATOM 921 O O . ILE A 1 112 ? 17.847 -8.397 -18.285 1.00 81.12 112 ILE A O 1
ATOM 925 N N . ASP A 1 113 ? 19.762 -8.159 -19.446 1.00 79.31 113 ASP A N 1
ATOM 926 C CA . ASP A 1 113 ? 19.343 -7.034 -20.305 1.00 79.31 113 ASP A CA 1
ATOM 927 C C . ASP A 1 113 ? 18.605 -5.893 -19.576 1.00 79.31 113 ASP A C 1
ATOM 929 O O . ASP A 1 113 ? 17.587 -5.363 -20.033 1.00 79.31 113 ASP A O 1
ATOM 933 N N . VAL A 1 114 ? 19.146 -5.492 -18.419 1.00 82.38 114 VAL A N 1
ATOM 934 C CA . VAL A 1 114 ? 18.557 -4.458 -17.550 1.00 82.38 114 VAL A CA 1
ATOM 935 C C . VAL A 1 114 ? 18.366 -3.136 -18.294 1.00 82.38 114 VAL A C 1
ATOM 937 O O . VAL A 1 114 ? 17.297 -2.549 -18.212 1.00 82.38 114 VAL A O 1
ATOM 940 N N . GLU A 1 115 ? 19.360 -2.686 -19.064 1.00 83.31 115 GLU A N 1
ATOM 941 C CA . GLU A 1 115 ? 19.294 -1.392 -19.760 1.00 83.31 115 GLU A CA 1
ATOM 942 C C . GLU A 1 115 ? 18.207 -1.351 -20.842 1.00 83.31 115 GLU A C 1
ATOM 944 O O . GLU A 1 115 ? 17.518 -0.341 -20.995 1.00 83.31 115 GLU A O 1
ATOM 949 N N . GLN A 1 116 ? 18.026 -2.450 -21.582 1.00 84.75 116 GLN A N 1
ATOM 950 C CA . GLN A 1 116 ? 16.999 -2.541 -22.622 1.00 84.75 116 GLN A CA 1
ATOM 951 C C . GLN A 1 116 ? 15.608 -2.556 -21.993 1.00 84.75 116 GLN A C 1
ATOM 953 O O . GLN A 1 116 ? 14.758 -1.743 -22.352 1.00 84.75 116 GLN A O 1
ATOM 958 N N . THR A 1 117 ? 15.425 -3.402 -20.979 1.00 84.31 117 THR A N 1
ATOM 959 C CA . THR A 1 117 ? 14.157 -3.537 -20.255 1.00 84.31 117 THR A CA 1
ATOM 960 C C . THR A 1 117 ? 13.775 -2.234 -19.542 1.00 84.31 117 THR A C 1
ATOM 962 O O . THR A 1 117 ? 12.619 -1.822 -19.561 1.00 84.31 117 THR A O 1
ATOM 965 N N . GLU A 1 118 ? 14.740 -1.524 -18.946 1.00 83.56 118 GLU A N 1
ATOM 966 C CA . GLU A 1 118 ? 14.504 -0.207 -18.342 1.00 83.56 118 GLU A CA 1
ATOM 967 C C . GLU A 1 118 ? 14.156 0.862 -19.387 1.00 83.56 118 GLU A C 1
ATOM 969 O O . GLU A 1 118 ? 13.320 1.726 -19.123 1.00 83.56 118 GLU A O 1
ATOM 974 N N . SER A 1 119 ? 14.761 0.815 -20.578 1.00 86.50 119 SER A N 1
ATOM 975 C CA . SER A 1 119 ? 14.409 1.727 -21.671 1.00 86.50 119 SER A CA 1
ATOM 976 C C . SER A 1 119 ? 12.982 1.496 -22.165 1.00 86.50 119 SER A C 1
ATOM 978 O O . SER A 1 119 ? 12.243 2.463 -22.354 1.00 86.50 119 SER A O 1
ATOM 980 N N . GLU A 1 120 ? 12.581 0.238 -22.341 1.00 85.25 120 GLU A N 1
ATOM 981 C CA . GLU A 1 120 ? 11.216 -0.142 -22.719 1.00 85.25 120 GLU A CA 1
ATOM 982 C C . GLU A 1 120 ? 10.202 0.283 -21.655 1.00 85.25 120 GLU A C 1
ATOM 984 O O . GLU A 1 120 ? 9.206 0.928 -21.984 1.00 85.25 120 GLU A O 1
ATOM 989 N N . LEU A 1 121 ? 10.507 0.040 -20.376 1.00 85.75 121 LEU A N 1
ATOM 990 C CA . LEU A 1 121 ? 9.689 0.503 -19.254 1.00 85.75 121 LEU A CA 1
ATOM 991 C C . LEU A 1 121 ? 9.509 2.023 -19.247 1.00 85.75 121 LEU A C 1
ATOM 993 O O . LEU A 1 121 ? 8.392 2.498 -19.075 1.00 85.75 121 LEU A O 1
ATOM 997 N N . ASN A 1 122 ? 10.582 2.789 -19.455 1.00 85.62 122 ASN A N 1
ATOM 998 C CA . ASN A 1 122 ? 10.506 4.252 -19.464 1.00 85.62 122 ASN A CA 1
ATOM 999 C C . ASN A 1 122 ? 9.689 4.785 -20.651 1.00 85.62 122 ASN A C 1
ATOM 1001 O O . ASN A 1 122 ? 8.988 5.788 -20.512 1.00 85.62 122 ASN A O 1
ATOM 1005 N N . LYS A 1 123 ? 9.771 4.133 -21.820 1.00 87.44 123 LYS A N 1
ATOM 1006 C CA . LYS A 1 123 ? 8.943 4.483 -22.984 1.00 87.44 123 LYS A CA 1
ATOM 1007 C C . LYS A 1 123 ? 7.470 4.254 -22.673 1.00 87.44 123 LYS A C 1
ATOM 1009 O O . LYS A 1 123 ? 6.686 5.196 -22.771 1.00 87.44 123 LYS A O 1
ATOM 1014 N N . TYR A 1 124 ? 7.135 3.059 -22.194 1.00 84.75 124 TYR A N 1
ATOM 1015 C CA . TYR A 1 124 ? 5.771 2.712 -21.813 1.00 84.75 124 TYR A CA 1
ATOM 1016 C C . TYR A 1 124 ? 5.229 3.642 -20.714 1.00 84.75 124 TYR A C 1
ATOM 1018 O O . TYR A 1 124 ? 4.121 4.161 -20.828 1.00 84.75 124 TYR A O 1
ATOM 1026 N N . GLU A 1 125 ? 6.031 3.943 -19.686 1.00 84.31 125 GLU A N 1
ATOM 1027 C CA . GLU A 1 125 ? 5.662 4.896 -18.633 1.00 84.31 125 GLU A CA 1
ATOM 1028 C C . GLU A 1 125 ? 5.355 6.284 -19.210 1.00 84.31 125 GLU A C 1
ATOM 1030 O O . GLU A 1 125 ? 4.399 6.927 -18.784 1.00 84.31 125 GLU A O 1
ATOM 1035 N N . SER A 1 126 ? 6.142 6.760 -20.180 1.00 84.62 126 SER A N 1
ATOM 1036 C CA . SER A 1 126 ? 5.928 8.075 -20.790 1.00 84.62 126 SER A CA 1
ATOM 1037 C C . SER A 1 126 ? 4.666 8.146 -21.654 1.00 84.62 126 SER A C 1
ATOM 1039 O O . SER A 1 126 ? 3.985 9.172 -21.637 1.00 84.62 126 SER A O 1
ATOM 1041 N N . GLU A 1 127 ? 4.335 7.061 -22.356 1.00 84.25 127 GLU A N 1
ATOM 1042 C CA . GLU A 1 127 ? 3.166 6.957 -23.234 1.00 84.25 127 GLU A CA 1
ATOM 1043 C C . GLU A 1 127 ? 1.871 6.827 -22.423 1.00 84.25 127 GLU A C 1
ATOM 1045 O O . GLU A 1 127 ? 0.902 7.540 -22.682 1.00 84.25 127 GLU A O 1
ATOM 1050 N N . HIS A 1 128 ? 1.882 6.006 -21.369 1.00 81.38 128 HIS A N 1
ATOM 1051 C CA . HIS A 1 128 ? 0.696 5.695 -20.563 1.00 81.38 128 HIS A CA 1
ATOM 1052 C C . HIS A 1 128 ? 0.587 6.504 -19.264 1.00 81.38 128 HIS A C 1
ATOM 1054 O O . HIS A 1 128 ? -0.290 6.254 -18.438 1.00 81.38 128 HIS A O 1
ATOM 1060 N N . LYS A 1 129 ? 1.441 7.514 -19.060 1.00 80.44 129 LYS A N 1
ATOM 1061 C CA . LYS A 1 129 ? 1.515 8.278 -17.802 1.00 80.44 129 LYS A CA 1
ATOM 1062 C C . LYS A 1 129 ? 0.173 8.837 -17.329 1.00 80.44 129 LYS A C 1
ATOM 1064 O O . LYS A 1 129 ? -0.102 8.845 -16.130 1.00 80.44 129 LYS A O 1
ATOM 1069 N N . LEU A 1 130 ? -0.629 9.358 -18.259 1.00 77.75 130 LEU A N 1
ATOM 1070 C CA . LEU A 1 130 ? -1.920 9.977 -17.948 1.00 77.75 130 LEU A CA 1
ATOM 1071 C C . LEU A 1 130 ? -2.948 8.931 -17.505 1.00 77.75 130 LEU A C 1
ATOM 1073 O O . LEU A 1 130 ? -3.607 9.127 -16.487 1.00 77.75 130 LEU A O 1
ATOM 1077 N N . GLU A 1 131 ? -3.014 7.804 -18.211 1.00 79.12 131 GLU A N 1
ATOM 1078 C CA . GLU A 1 131 ? -3.896 6.677 -17.887 1.00 79.12 131 GLU A CA 1
ATOM 1079 C C . GLU A 1 131 ? -3.520 6.060 -16.534 1.00 79.12 131 GLU A C 1
ATOM 1081 O O . GLU A 1 131 ? -4.380 5.808 -15.687 1.00 79.12 131 GLU A O 1
ATOM 1086 N N . ILE A 1 132 ? -2.215 5.897 -16.287 1.00 80.31 132 ILE A N 1
ATOM 1087 C CA . ILE A 1 132 ? -1.689 5.392 -15.018 1.00 80.31 132 ILE A CA 1
ATOM 1088 C C . ILE A 1 132 ? -2.089 6.325 -13.868 1.00 80.31 132 ILE A C 1
ATOM 1090 O O . ILE A 1 132 ? -2.567 5.857 -12.833 1.00 80.31 132 ILE A O 1
ATOM 1094 N N . LEU A 1 133 ? -1.926 7.642 -14.041 1.00 81.19 133 LEU A N 1
ATOM 1095 C CA . LEU A 1 133 ? -2.273 8.637 -13.024 1.00 81.19 133 LEU A CA 1
ATOM 1096 C C . LEU A 1 133 ? -3.772 8.616 -12.694 1.00 81.19 133 LEU A C 1
ATOM 1098 O O . LEU A 1 133 ? -4.132 8.633 -11.517 1.00 81.19 133 LEU A O 1
ATOM 1102 N N . GLU A 1 134 ? -4.635 8.577 -13.709 1.00 82.56 134 GLU A N 1
ATOM 1103 C CA . GLU A 1 134 ? -6.088 8.554 -13.520 1.00 82.56 134 GLU A CA 1
ATOM 1104 C C . GLU A 1 134 ? -6.532 7.299 -12.757 1.00 82.56 134 GLU A C 1
ATOM 1106 O O . GLU A 1 134 ? -7.270 7.397 -11.769 1.00 82.56 134 GLU A O 1
ATOM 1111 N N . ARG A 1 135 ? -6.021 6.124 -13.146 1.00 80.56 135 ARG A N 1
ATOM 1112 C CA . ARG A 1 135 ? -6.303 4.863 -12.448 1.00 80.56 135 ARG A CA 1
ATOM 1113 C C . ARG A 1 135 ? -5.805 4.880 -11.008 1.00 80.56 135 ARG A C 1
ATOM 1115 O O . ARG A 1 135 ? -6.573 4.557 -10.104 1.00 80.56 135 ARG A O 1
ATOM 1122 N N . ASN A 1 136 ? -4.575 5.334 -10.774 1.00 81.31 136 ASN A N 1
ATOM 1123 C CA . ASN A 1 136 ? -4.011 5.427 -9.427 1.00 81.31 136 ASN A CA 1
ATOM 1124 C C . ASN A 1 136 ? -4.800 6.413 -8.550 1.00 81.31 136 ASN A C 1
ATOM 1126 O O . ASN A 1 136 ? -4.996 6.168 -7.361 1.00 81.31 136 ASN A O 1
ATOM 1130 N N . MET A 1 137 ? -5.297 7.514 -9.122 1.00 80.94 137 MET A N 1
ATOM 1131 C CA . MET A 1 137 ? -6.146 8.467 -8.406 1.00 80.94 137 MET A CA 1
ATOM 1132 C C . MET A 1 137 ? -7.495 7.844 -8.031 1.00 80.94 137 MET A C 1
ATOM 1134 O O . MET A 1 137 ? -7.942 8.002 -6.894 1.00 80.94 137 MET A O 1
ATOM 1138 N N . ARG A 1 138 ? -8.121 7.092 -8.944 1.00 82.38 138 ARG A N 1
ATOM 1139 C CA . ARG A 1 138 ? -9.361 6.351 -8.667 1.00 82.38 138 ARG A CA 1
ATOM 1140 C C . ARG A 1 138 ? -9.148 5.269 -7.604 1.00 82.38 138 ARG A C 1
ATOM 1142 O O . ARG A 1 138 ? -9.983 5.122 -6.715 1.00 82.38 138 ARG A O 1
ATOM 1149 N N . GLU A 1 139 ? -8.043 4.531 -7.663 1.00 80.38 139 GLU A N 1
ATOM 1150 C CA . GLU A 1 139 ? -7.701 3.523 -6.655 1.00 80.38 139 GLU A CA 1
ATOM 1151 C C . GLU A 1 139 ? -7.433 4.161 -5.285 1.00 80.38 139 GLU A C 1
ATOM 1153 O O . GLU A 1 139 ? -7.959 3.698 -4.275 1.00 80.38 139 GLU A O 1
ATOM 1158 N N . SER A 1 140 ? -6.691 5.272 -5.242 1.00 81.50 140 SER A N 1
ATOM 1159 C CA . SER A 1 140 ? -6.449 6.023 -4.006 1.00 81.50 140 SER A CA 1
ATOM 1160 C C . SER A 1 140 ? -7.754 6.502 -3.374 1.00 81.50 140 SER A C 1
ATOM 1162 O O . SER A 1 140 ? -7.925 6.352 -2.170 1.00 81.50 140 SER A O 1
ATOM 1164 N N . GLN A 1 141 ? -8.698 7.016 -4.169 1.00 81.69 141 GLN A N 1
ATOM 1165 C CA . GLN A 1 141 ? -10.017 7.421 -3.671 1.00 81.69 141 GLN A CA 1
ATOM 1166 C C . GLN A 1 141 ? -10.782 6.237 -3.068 1.00 81.69 141 GLN A C 1
ATOM 1168 O O . GLN A 1 141 ? -11.282 6.341 -1.949 1.00 81.69 141 GLN A O 1
ATOM 1173 N N . LYS A 1 142 ? -10.811 5.087 -3.760 1.00 80.88 142 LYS A N 1
ATOM 1174 C CA . LYS A 1 142 ? -11.432 3.856 -3.239 1.00 80.88 142 LYS A CA 1
ATOM 1175 C C . LYS A 1 142 ? -10.789 3.415 -1.919 1.00 80.88 142 LYS A C 1
ATOM 1177 O O . LYS A 1 142 ? -11.497 3.078 -0.972 1.00 80.88 142 LYS A O 1
ATOM 1182 N N . ASN A 1 143 ? -9.460 3.444 -1.834 1.00 78.62 143 ASN A N 1
ATOM 1183 C CA . ASN A 1 143 ? -8.722 3.080 -0.625 1.00 78.62 143 ASN A CA 1
ATOM 1184 C C . ASN A 1 143 ? -8.992 4.052 0.533 1.00 78.62 143 ASN A C 1
ATOM 1186 O O . ASN A 1 143 ? -9.235 3.608 1.656 1.00 78.62 143 ASN A O 1
ATOM 1190 N N . ASP A 1 144 ? -9.018 5.358 0.269 1.00 79.56 144 ASP A N 1
ATOM 1191 C CA . ASP A 1 144 ? -9.350 6.377 1.268 1.00 79.56 144 ASP A CA 1
ATOM 1192 C C . ASP A 1 144 ? -10.775 6.195 1.801 1.00 79.56 144 ASP A C 1
ATOM 1194 O O . ASP A 1 144 ? -11.023 6.320 3.003 1.00 79.56 144 ASP A O 1
ATOM 1198 N N . ASP A 1 145 ? -11.721 5.857 0.927 1.00 80.25 145 ASP A N 1
ATOM 1199 C CA . ASP A 1 145 ? -13.101 5.592 1.321 1.00 80.25 145 ASP A CA 1
ATOM 1200 C C . ASP A 1 145 ? -13.223 4.309 2.157 1.00 80.25 145 ASP A C 1
ATOM 1202 O O . ASP A 1 145 ? -13.943 4.299 3.161 1.00 80.25 145 ASP A O 1
ATOM 1206 N N . LEU A 1 146 ? -12.458 3.256 1.839 1.00 80.62 146 LEU A N 1
ATOM 1207 C CA . LEU A 1 146 ? -12.364 2.052 2.676 1.00 80.62 146 LEU A CA 1
ATOM 1208 C C . LEU A 1 146 ? -11.790 2.351 4.068 1.00 80.62 146 LEU A C 1
ATOM 1210 O O . LEU A 1 146 ? -12.252 1.783 5.062 1.00 80.62 146 LEU A O 1
ATOM 1214 N N . VAL A 1 147 ? -10.801 3.242 4.169 1.00 84.12 147 VAL A N 1
ATOM 1215 C CA . VAL A 1 147 ? -10.231 3.659 5.460 1.00 84.12 147 VAL A CA 1
ATOM 1216 C C . VAL A 1 147 ? -11.261 4.433 6.281 1.00 84.12 147 VAL A C 1
ATOM 1218 O O . VAL A 1 147 ? -11.498 4.087 7.438 1.00 84.12 147 VAL A O 1
ATOM 1221 N N . LYS A 1 148 ? -11.960 5.408 5.684 1.00 84.12 148 LYS A N 1
ATOM 1222 C CA . LYS A 1 148 ? -13.054 6.132 6.362 1.00 84.12 148 LYS A CA 1
ATOM 1223 C C . LYS A 1 148 ? -14.158 5.181 6.838 1.00 84.12 148 LYS A C 1
ATOM 1225 O O . LYS A 1 148 ? -14.713 5.361 7.926 1.00 84.12 148 LYS A O 1
ATOM 1230 N N . TYR A 1 149 ? -14.470 4.155 6.047 1.00 79.94 149 TYR A N 1
ATOM 1231 C CA . TYR A 1 149 ? -15.435 3.128 6.429 1.00 79.94 149 TYR A CA 1
ATOM 1232 C C . TYR A 1 149 ? -14.965 2.322 7.649 1.00 79.94 149 TYR A C 1
ATOM 1234 O O . TYR A 1 149 ? -15.721 2.135 8.602 1.00 79.94 149 TYR A O 1
ATOM 1242 N N . ARG A 1 150 ? -13.696 1.904 7.680 1.00 82.00 150 ARG A N 1
ATOM 1243 C CA . ARG A 1 150 ? -13.115 1.211 8.841 1.00 82.00 150 ARG A CA 1
ATOM 1244 C C . ARG A 1 150 ? -13.145 2.066 10.105 1.00 82.00 150 ARG A C 1
ATOM 1246 O O . ARG A 1 150 ? -13.598 1.586 11.144 1.00 82.00 150 ARG A O 1
ATOM 1253 N N . ASP A 1 151 ? -12.743 3.328 10.003 1.00 85.12 151 ASP A N 1
ATOM 1254 C CA . ASP A 1 151 ? -12.728 4.261 11.133 1.00 85.12 151 ASP A CA 1
ATOM 1255 C C . ASP A 1 151 ? -14.134 4.514 11.690 1.00 85.12 151 ASP A C 1
ATOM 1257 O O . ASP A 1 151 ? -14.348 4.508 12.904 1.00 85.12 151 ASP A O 1
ATOM 1261 N N . SER A 1 152 ? -15.121 4.725 10.814 1.00 82.44 152 SER A N 1
ATOM 1262 C CA . SER A 1 152 ? -16.516 4.908 11.234 1.00 82.44 152 SER A CA 1
ATOM 1263 C C . SER A 1 152 ? -17.087 3.647 11.894 1.00 82.44 152 SER A C 1
ATOM 1265 O O . SER A 1 152 ? -17.768 3.749 12.918 1.00 82.44 152 SER A O 1
ATOM 1267 N N . MET A 1 153 ? -16.746 2.458 11.387 1.00 81.81 153 MET A N 1
ATOM 1268 C CA . MET A 1 153 ? -17.140 1.180 11.984 1.00 81.81 153 MET A CA 1
ATOM 1269 C C . MET A 1 153 ? -16.526 0.980 13.378 1.00 81.81 153 MET A C 1
ATOM 1271 O O . MET A 1 153 ? -17.201 0.514 14.302 1.00 81.81 153 MET A O 1
ATOM 1275 N N . GLU A 1 154 ? -15.259 1.357 13.562 1.00 84.75 154 GLU A N 1
ATOM 1276 C CA . GLU A 1 154 ? -14.598 1.289 14.865 1.00 84.75 154 GLU A CA 1
ATOM 1277 C C . GLU A 1 154 ? -15.236 2.250 15.876 1.00 84.75 154 GLU A C 1
ATOM 1279 O O . GLU A 1 154 ? -15.515 1.848 17.010 1.00 84.75 154 GLU A O 1
ATOM 1284 N N . ARG A 1 155 ? -15.550 3.486 15.466 1.00 86.75 155 ARG A N 1
ATOM 1285 C CA . ARG A 1 155 ? -16.255 4.462 16.317 1.00 86.75 155 ARG A CA 1
ATOM 1286 C C . ARG A 1 155 ? -17.606 3.930 16.785 1.00 86.75 155 ARG A C 1
ATOM 1288 O O . ARG A 1 155 ? -17.882 3.952 17.984 1.00 86.75 155 ARG A O 1
ATOM 1295 N N . LEU A 1 156 ? -18.397 3.359 15.877 1.00 83.81 156 LEU A N 1
ATOM 1296 C CA . LEU A 1 156 ? -19.685 2.754 16.218 1.00 83.81 156 LEU A CA 1
ATOM 1297 C C . LEU A 1 156 ? -19.528 1.591 17.208 1.00 83.81 156 LEU A C 1
ATOM 1299 O O . LEU A 1 156 ? -20.290 1.474 18.171 1.00 83.81 156 LEU A O 1
ATOM 1303 N N . LYS A 1 157 ? -18.506 0.744 17.032 1.00 85.94 157 LYS A N 1
ATOM 1304 C CA . LYS A 1 157 ? -18.203 -0.335 17.983 1.00 85.94 157 LYS A CA 1
ATOM 1305 C C . LYS A 1 157 ? -17.857 0.214 19.371 1.00 85.94 157 LYS A C 1
ATOM 1307 O O . LYS A 1 157 ? -18.322 -0.328 20.374 1.00 85.94 157 LYS A O 1
ATOM 1312 N N . GLN A 1 158 ? -17.068 1.286 19.442 1.00 87.69 158 GLN A N 1
ATOM 1313 C CA . GLN A 1 158 ? -16.718 1.934 20.707 1.00 87.69 158 GLN A CA 1
ATOM 1314 C C . GLN A 1 158 ? -17.941 2.553 21.396 1.00 87.69 158 GLN A C 1
ATOM 1316 O O . GLN A 1 158 ? -18.087 2.418 22.611 1.00 87.69 158 GLN A O 1
ATOM 1321 N N . GLU A 1 159 ? -18.840 3.196 20.650 1.00 86.31 159 GLU A N 1
ATOM 1322 C CA . GLU A 1 159 ? -20.086 3.752 21.192 1.00 86.31 159 GLU A CA 1
ATOM 1323 C C . GLU A 1 159 ? -21.013 2.661 21.735 1.00 86.31 159 GLU A C 1
ATOM 1325 O O . GLU A 1 159 ? -21.490 2.772 22.867 1.00 86.31 159 GLU A O 1
ATOM 1330 N N . LYS A 1 160 ? -21.178 1.553 21.001 1.00 83.62 160 LYS A N 1
ATOM 1331 C CA . LYS A 1 160 ? -21.943 0.388 21.474 1.00 83.62 160 LYS A CA 1
ATOM 1332 C C . LYS A 1 160 ? -21.381 -0.177 22.781 1.00 83.62 160 LYS A C 1
ATOM 1334 O O . LYS A 1 160 ? -22.144 -0.442 23.709 1.00 83.62 160 LYS A O 1
ATOM 1339 N N . LEU A 1 161 ? -20.056 -0.303 22.891 1.00 86.50 161 LEU A N 1
ATOM 1340 C CA . LEU A 1 161 ? -19.397 -0.767 24.118 1.00 86.50 161 LEU A CA 1
ATOM 1341 C C . LEU A 1 161 ? -19.614 0.191 25.298 1.00 86.50 161 LEU A C 1
ATOM 1343 O O . LEU A 1 161 ? -19.860 -0.261 26.417 1.00 86.50 161 LEU A O 1
ATOM 1347 N N . LYS A 1 162 ? -19.550 1.509 25.069 1.00 89.56 162 LYS A N 1
ATOM 1348 C CA . LYS A 1 162 ? -19.806 2.513 26.116 1.00 89.56 162 LYS A CA 1
ATOM 1349 C C . LYS A 1 162 ? -21.238 2.432 26.633 1.00 89.56 162 LYS A C 1
ATOM 1351 O O . LYS A 1 162 ? -21.434 2.416 27.844 1.00 89.56 162 LYS A O 1
ATOM 1356 N N . ILE A 1 163 ? -22.211 2.333 25.729 1.00 86.19 163 ILE A N 1
ATOM 1357 C CA . ILE A 1 163 ? -23.629 2.214 26.081 1.00 86.19 163 ILE A CA 1
ATOM 1358 C C . ILE A 1 163 ? -23.864 0.928 26.874 1.00 86.19 163 ILE A C 1
ATOM 1360 O O . ILE A 1 163 ? -24.460 0.976 27.947 1.00 86.19 163 ILE A O 1
ATOM 1364 N N . GLN A 1 164 ? -23.325 -0.207 26.412 1.00 81.75 164 GLN A N 1
ATOM 1365 C CA . GLN A 1 164 ? -23.417 -1.484 27.125 1.00 81.75 164 GLN A CA 1
ATOM 1366 C C . GLN A 1 164 ? -22.869 -1.387 28.556 1.00 81.75 164 GLN A C 1
ATOM 1368 O O . GLN A 1 164 ? -23.523 -1.839 29.495 1.00 81.75 164 GLN A O 1
ATOM 1373 N N . LYS A 1 165 ? -21.710 -0.743 28.728 1.00 87.50 165 LYS A N 1
ATOM 1374 C CA . LYS A 1 165 ? -21.081 -0.558 30.039 1.00 87.50 165 LYS A CA 1
ATOM 1375 C C . LYS A 1 165 ? -21.864 0.390 30.952 1.00 87.50 165 LYS A C 1
ATOM 1377 O O . LYS A 1 165 ? -21.969 0.124 32.145 1.00 87.50 165 LYS A O 1
ATOM 1382 N N . GLN A 1 166 ? -22.407 1.487 30.418 1.00 85.31 166 GLN A N 1
ATOM 1383 C CA . GLN A 1 166 ? -23.261 2.401 31.189 1.00 85.31 166 GLN A CA 1
ATOM 1384 C C . GLN A 1 166 ? -24.498 1.679 31.720 1.00 85.31 166 GLN A C 1
ATOM 1386 O O . GLN A 1 166 ? -24.826 1.807 32.896 1.00 85.31 166 GLN A O 1
ATOM 1391 N N . MET A 1 167 ? -25.130 0.854 30.886 1.00 75.56 167 MET A N 1
ATOM 1392 C CA . MET A 1 167 ? -26.298 0.093 31.314 1.00 75.56 167 MET A CA 1
ATOM 1393 C C . MET A 1 167 ? -25.955 -0.932 32.392 1.00 75.56 167 MET A C 1
ATOM 1395 O O . MET A 1 167 ? -26.665 -0.984 33.388 1.00 75.56 167 MET A O 1
ATOM 1399 N N . GLU A 1 168 ? -24.854 -1.676 32.257 1.00 82.06 168 GLU A N 1
ATOM 1400 C CA . GLU A 1 168 ? -24.428 -2.656 33.268 1.00 82.06 168 GLU A CA 1
ATOM 1401 C C . GLU A 1 168 ? -24.202 -2.021 34.653 1.00 82.06 168 GLU A C 1
ATOM 1403 O O . GLU A 1 168 ? -24.568 -2.601 35.677 1.00 82.06 168 GLU A O 1
ATOM 1408 N N . LEU A 1 169 ? -23.657 -0.802 34.702 1.00 86.31 169 LEU A N 1
ATOM 1409 C CA . LEU A 1 169 ? -23.502 -0.061 35.957 1.00 86.31 169 LEU A CA 1
ATOM 1410 C C . LEU A 1 169 ? -24.857 0.322 36.568 1.00 86.31 169 LEU A C 1
ATOM 1412 O O . LEU A 1 169 ? -25.082 0.092 37.756 1.00 86.31 169 LEU A O 1
ATOM 1416 N N . GLU A 1 170 ? -25.783 0.829 35.754 1.00 83.06 170 GLU A N 1
ATOM 1417 C CA . GLU A 1 170 ? -27.154 1.114 36.190 1.00 83.06 170 GLU A CA 1
ATOM 1418 C C . GLU A 1 170 ? -27.905 -0.159 36.645 1.00 83.06 170 GLU A C 1
ATOM 1420 O O . GLU A 1 170 ? -28.706 -0.102 37.579 1.00 83.06 170 GLU A O 1
ATOM 1425 N N . ASP A 1 171 ? -27.670 -1.325 36.016 1.00 80.44 171 ASP A N 1
ATOM 1426 C CA . ASP A 1 171 ? -28.211 -2.624 36.460 1.00 80.44 171 ASP A CA 1
ATOM 1427 C C . ASP A 1 171 ? -27.736 -2.971 37.876 1.00 80.44 171 ASP A C 1
ATOM 1429 O O . ASP A 1 171 ? -28.544 -3.368 38.719 1.00 80.44 171 ASP A O 1
ATOM 1433 N N . LEU A 1 172 ? -26.441 -2.799 38.148 1.00 84.06 172 LEU A N 1
ATOM 1434 C CA . LEU A 1 172 ? -25.849 -3.084 39.455 1.00 84.06 172 LEU A CA 1
ATOM 1435 C C . LEU A 1 172 ? -26.386 -2.152 40.547 1.00 84.06 172 LEU A C 1
ATOM 1437 O O . LEU A 1 172 ? -26.707 -2.611 41.645 1.00 84.06 172 LEU A O 1
ATOM 1441 N N . GLU A 1 173 ? -26.506 -0.855 40.264 1.00 86.62 173 GLU A N 1
ATOM 1442 C CA . GLU A 1 173 ? -27.074 0.113 41.210 1.00 86.62 173 GLU A CA 1
ATOM 1443 C C . GLU A 1 173 ? -28.543 -0.185 41.512 1.00 86.62 173 GLU A C 1
ATOM 1445 O O . GLU A 1 173 ? -28.953 -0.191 42.676 1.00 86.62 173 GLU A O 1
ATOM 1450 N N . TYR A 1 174 ? -29.326 -0.517 40.486 1.00 81.62 174 TYR A N 1
ATOM 1451 C CA . TYR A 1 174 ? -30.726 -0.875 40.669 1.00 81.62 174 TYR A CA 1
ATOM 1452 C C . TYR A 1 174 ? -30.894 -2.173 41.467 1.00 81.62 174 TYR A C 1
ATOM 1454 O O . TYR A 1 174 ? -31.748 -2.237 42.351 1.00 81.62 174 TYR A O 1
ATOM 1462 N N . GLN A 1 175 ? -30.066 -3.194 41.221 1.00 81.44 175 GLN A N 1
ATOM 1463 C CA . GLN A 1 175 ? -30.081 -4.424 42.022 1.00 81.44 175 GLN A CA 1
ATOM 1464 C C . GLN A 1 175 ? -29.793 -4.141 43.499 1.00 81.44 175 GLN A C 1
ATOM 1466 O O . GLN A 1 175 ? -30.484 -4.6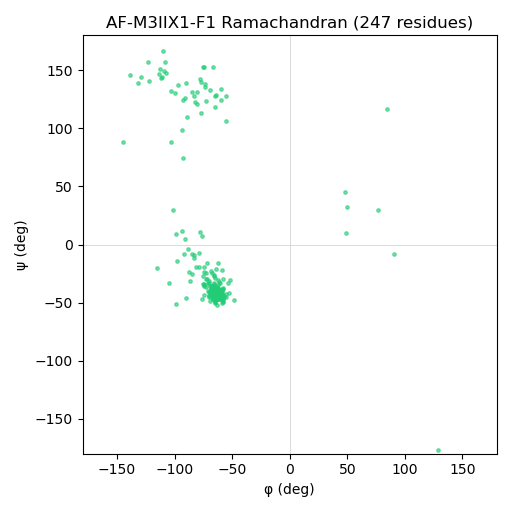82 44.362 1.00 81.44 175 GLN A O 1
ATOM 1471 N N . LYS A 1 176 ? -28.836 -3.253 43.802 1.00 86.38 176 LYS A N 1
ATOM 1472 C CA . LYS A 1 176 ? -28.553 -2.831 45.183 1.00 86.38 176 LYS A CA 1
ATOM 1473 C C . LYS A 1 176 ? -29.748 -2.125 45.824 1.00 86.38 176 LYS A C 1
ATOM 1475 O O . LYS A 1 176 ? -30.101 -2.460 46.950 1.00 86.38 176 LYS A O 1
ATOM 1480 N N . GLN A 1 177 ? -30.402 -1.206 45.110 1.00 84.75 177 GLN A N 1
ATOM 1481 C CA . GLN A 1 177 ? -31.615 -0.543 45.607 1.00 84.75 177 GLN A CA 1
ATOM 1482 C C . GLN A 1 177 ? -32.749 -1.543 45.855 1.00 84.75 177 GLN A C 1
ATOM 1484 O O . GLN A 1 177 ? -33.406 -1.481 46.885 1.00 84.75 177 GLN A O 1
ATOM 1489 N N . GLN A 1 178 ? -32.953 -2.510 44.956 1.00 79.56 178 GLN A N 1
ATOM 1490 C CA . GLN A 1 178 ? -33.974 -3.547 45.130 1.00 79.56 178 GLN A CA 1
ATOM 1491 C C . GLN A 1 178 ? -33.694 -4.467 46.322 1.00 79.56 178 GLN A C 1
ATOM 1493 O O . GLN A 1 178 ? -34.636 -4.888 46.992 1.00 79.56 178 GLN A O 1
ATOM 1498 N N . GLN A 1 179 ? -32.421 -4.773 46.594 1.00 80.62 179 GLN A N 1
ATOM 1499 C CA . GLN A 1 179 ? -32.019 -5.523 47.785 1.00 80.62 179 GLN A CA 1
ATOM 1500 C C . GLN A 1 179 ? -32.293 -4.732 49.069 1.00 80.62 179 GLN A C 1
ATOM 1502 O O . GLN A 1 179 ? -32.787 -5.313 50.030 1.00 80.62 179 GLN A O 1
ATOM 1507 N N . GLN A 1 180 ? -32.022 -3.423 49.077 1.00 83.12 180 GLN A N 1
ATOM 1508 C CA . GLN A 1 180 ? -32.313 -2.548 50.218 1.00 83.12 180 GLN A CA 1
ATOM 1509 C C . GLN A 1 180 ? -33.822 -2.388 50.450 1.00 83.12 180 GLN A C 1
ATOM 1511 O O . GLN A 1 180 ? -34.286 -2.616 51.560 1.00 83.12 180 GLN A O 1
ATOM 1516 N N . ASP A 1 181 ? -34.601 -2.119 49.399 1.00 83.06 181 ASP A N 1
ATOM 1517 C CA . ASP A 1 181 ? -36.068 -2.036 49.470 1.00 83.06 181 ASP A CA 1
ATOM 1518 C C . ASP A 1 181 ? -36.704 -3.346 49.954 1.00 83.06 181 ASP A C 1
ATOM 1520 O O . ASP A 1 181 ? -37.711 -3.335 50.664 1.00 83.06 181 ASP A O 1
ATOM 1524 N N . LEU A 1 182 ? -36.155 -4.491 49.530 1.00 79.44 182 LEU A N 1
ATOM 1525 C CA . LEU A 1 182 ? -36.598 -5.799 50.005 1.00 79.44 182 LEU A CA 1
ATOM 1526 C C . LEU A 1 182 ? -36.283 -5.962 51.493 1.00 79.44 182 LEU A C 1
ATOM 1528 O O . LEU A 1 182 ? -37.147 -6.417 52.239 1.00 79.44 182 LEU A O 1
ATOM 1532 N N . LEU A 1 183 ? -35.081 -5.567 51.924 1.00 81.06 183 LEU A N 1
ATOM 1533 C CA . LEU A 1 183 ? -34.685 -5.610 53.327 1.00 81.06 183 LEU A CA 1
ATOM 1534 C C . LEU A 1 183 ? -35.637 -4.761 54.180 1.00 81.06 183 LEU A C 1
ATOM 1536 O O . LEU A 1 183 ? -36.216 -5.294 55.118 1.00 81.06 183 LEU A O 1
ATOM 1540 N N . ASP A 1 184 ? -35.896 -3.512 53.785 1.00 83.94 184 ASP A N 1
ATOM 1541 C CA . ASP A 1 184 ? -36.780 -2.580 54.498 1.00 83.94 184 ASP A CA 1
ATOM 1542 C C . ASP A 1 184 ? -38.240 -3.052 54.558 1.00 83.94 184 ASP A C 1
ATOM 1544 O O . ASP A 1 184 ? -38.922 -2.878 55.571 1.00 83.94 184 ASP A O 1
ATOM 1548 N N . LYS A 1 185 ? -38.750 -3.683 53.493 1.00 78.38 185 LYS A N 1
ATOM 1549 C CA . LYS A 1 185 ? -40.102 -4.270 53.490 1.00 78.38 185 LYS A CA 1
ATOM 1550 C C . LYS A 1 185 ? -40.195 -5.499 54.390 1.00 78.38 185 LYS A C 1
ATOM 1552 O O . LYS A 1 185 ? -41.242 -5.703 55.002 1.00 78.38 185 LYS A O 1
ATOM 1557 N N . MET A 1 186 ? -39.124 -6.283 54.507 1.00 71.94 186 MET A N 1
ATOM 1558 C CA . MET A 1 186 ? -39.045 -7.417 55.434 1.00 71.94 186 MET A CA 1
ATOM 1559 C C . MET A 1 186 ? -38.953 -6.960 56.898 1.00 71.94 186 MET A C 1
ATOM 1561 O O . MET A 1 186 ? -39.504 -7.628 57.767 1.00 71.94 186 MET A O 1
ATOM 1565 N N . THR A 1 187 ? -38.309 -5.823 57.187 1.00 77.56 187 THR A N 1
ATOM 1566 C CA . THR A 1 187 ? -38.273 -5.241 58.543 1.00 77.56 187 THR A CA 1
ATOM 1567 C C . THR A 1 187 ? -39.589 -4.578 58.939 1.00 77.56 187 THR A C 1
ATOM 1569 O O . THR A 1 187 ? -39.968 -4.636 60.107 1.00 77.56 187 THR A O 1
ATOM 1572 N N . ASN A 1 188 ? -40.289 -3.946 57.992 1.00 77.50 188 ASN A N 1
ATOM 1573 C CA . ASN A 1 188 ? -41.455 -3.107 58.287 1.00 77.50 188 ASN A CA 1
ATOM 1574 C C . ASN A 1 188 ? -42.818 -3.803 58.110 1.00 77.50 188 ASN A C 1
ATOM 1576 O O . ASN A 1 188 ? -43.825 -3.258 58.561 1.00 77.50 188 ASN A O 1
ATOM 1580 N N . SER A 1 189 ? -42.895 -4.970 57.457 1.00 60.06 189 SER A N 1
ATOM 1581 C CA . SER A 1 189 ? -44.169 -5.665 57.203 1.00 60.06 189 SER A CA 1
ATOM 1582 C C . SER A 1 189 ? -44.201 -7.086 57.776 1.00 60.06 189 SER A C 1
ATOM 1584 O O . SER A 1 189 ? -43.226 -7.822 57.707 1.00 60.06 189 SER A O 1
ATOM 1586 N N . SER A 1 190 ? -45.348 -7.483 58.336 1.00 58.06 190 SER A N 1
ATOM 1587 C CA . SER A 1 190 ? -45.604 -8.815 58.915 1.00 58.06 190 SER A CA 1
ATOM 1588 C C . SER A 1 190 ? -46.256 -9.805 57.932 1.00 58.06 190 SER A C 1
ATOM 1590 O O . SER A 1 190 ? -46.742 -10.862 58.330 1.00 58.06 190 SER A O 1
ATOM 1592 N N . THR A 1 191 ? -46.301 -9.460 56.643 1.00 61.91 191 THR A N 1
ATOM 1593 C CA . THR A 1 191 ? -46.854 -10.287 55.558 1.00 61.91 191 THR A CA 1
ATOM 1594 C C . THR A 1 191 ? -45.944 -11.459 55.177 1.00 61.91 191 THR A C 1
ATOM 1596 O O . THR A 1 191 ? -44.727 -11.387 55.327 1.00 61.91 191 THR A O 1
ATOM 1599 N N . SER A 1 192 ? -46.543 -12.540 54.653 1.00 65.38 192 SER A N 1
ATOM 1600 C CA . SER A 1 192 ? -45.832 -13.766 54.257 1.00 65.38 192 SER A CA 1
ATOM 1601 C C . SER A 1 192 ? -44.699 -13.484 53.266 1.00 65.38 192 SER A C 1
ATOM 1603 O O . SER A 1 192 ? -44.891 -12.856 52.221 1.00 65.38 192 SER A O 1
ATOM 1605 N N . SER A 1 193 ? -43.512 -13.986 53.597 1.00 63.44 193 SER A N 1
ATOM 1606 C CA . SER A 1 193 ? -42.255 -13.728 52.892 1.00 63.44 193 SER A CA 1
ATOM 1607 C C . SER A 1 193 ? -42.264 -14.227 51.441 1.00 63.44 193 SER A C 1
ATOM 1609 O O . SER A 1 193 ? -41.618 -13.635 50.580 1.00 63.44 193 SER A O 1
ATOM 1611 N N . GLU A 1 194 ? -43.012 -15.294 51.140 1.00 74.44 194 GLU A N 1
ATOM 1612 C CA . GLU A 1 194 ? -43.040 -15.911 49.804 1.00 74.44 194 GLU A CA 1
ATOM 1613 C C . GLU A 1 194 ? -43.793 -15.081 48.755 1.00 74.44 194 GLU A C 1
ATOM 1615 O O . GLU A 1 194 ? -43.372 -15.022 47.595 1.00 74.44 194 GLU A O 1
ATOM 1620 N N . ASP A 1 195 ? -44.878 -14.408 49.142 1.00 75.81 195 ASP A N 1
ATOM 1621 C CA . ASP A 1 195 ? -45.691 -13.627 48.202 1.00 75.81 195 ASP A CA 1
ATOM 1622 C C . ASP A 1 195 ? -45.005 -12.307 47.822 1.00 75.81 195 ASP A C 1
ATOM 1624 O O . ASP A 1 195 ? -45.057 -11.885 46.662 1.00 75.81 195 ASP A O 1
ATOM 1628 N N . LEU A 1 196 ? -44.261 -11.708 48.760 1.00 71.81 196 LEU A N 1
ATOM 1629 C CA . LEU A 1 196 ? -43.438 -10.519 48.515 1.00 71.81 196 LEU A CA 1
ATOM 1630 C C . LEU A 1 196 ? -42.315 -10.801 47.501 1.00 71.81 196 LEU A C 1
ATOM 1632 O O . LEU A 1 196 ? -42.090 -10.009 46.580 1.00 71.81 196 LEU A O 1
ATOM 1636 N N . ILE A 1 197 ? -41.665 -11.965 47.603 1.00 77.81 197 ILE A N 1
ATOM 1637 C CA . ILE A 1 197 ? -40.595 -12.382 46.685 1.00 77.81 197 ILE A CA 1
ATOM 1638 C C . ILE A 1 197 ? -41.145 -12.619 45.271 1.00 77.81 197 ILE A C 1
ATOM 1640 O O . ILE A 1 197 ? -40.561 -12.143 44.293 1.00 77.81 197 ILE A O 1
ATOM 1644 N N . LYS A 1 198 ? -42.295 -13.294 45.130 1.00 81.38 198 LYS A N 1
ATOM 1645 C CA . LYS A 1 198 ? -42.931 -13.526 43.818 1.00 81.38 198 LYS A CA 1
ATOM 1646 C C . LYS A 1 198 ? -43.368 -12.224 43.144 1.00 81.38 198 LYS A C 1
ATOM 1648 O O . LYS A 1 198 ? -43.167 -12.054 41.936 1.00 81.38 198 LYS A O 1
ATOM 1653 N N . GLN A 1 199 ? -43.930 -11.283 43.905 1.00 78.56 199 GLN A N 1
ATOM 1654 C CA . GLN A 1 199 ? -44.360 -9.994 43.364 1.00 78.56 199 GLN A CA 1
ATOM 1655 C C . GLN A 1 199 ? -43.160 -9.180 42.853 1.00 78.56 199 GLN A C 1
ATOM 1657 O O . GLN A 1 199 ? -43.214 -8.649 41.739 1.00 78.56 199 GLN A O 1
ATOM 1662 N N . GLN A 1 200 ? -42.045 -9.176 43.590 1.00 76.19 200 GLN A N 1
ATOM 1663 C CA . GLN A 1 200 ? -40.811 -8.505 43.177 1.00 76.19 200 GLN A CA 1
ATOM 1664 C C . GLN A 1 200 ? -40.142 -9.180 41.967 1.00 76.19 200 GLN A C 1
ATOM 1666 O O . GLN A 1 200 ? -39.743 -8.491 41.026 1.00 76.19 200 GLN A O 1
ATOM 1671 N N . GLN A 1 201 ? -40.094 -10.516 41.915 1.00 78.50 201 GLN A N 1
ATOM 1672 C CA . GLN A 1 201 ? -39.583 -11.260 40.754 1.00 78.50 201 GLN A CA 1
ATOM 1673 C C . GLN A 1 201 ? -40.382 -10.958 39.475 1.00 78.50 201 GLN A C 1
ATOM 1675 O O . GLN A 1 201 ? -39.802 -10.772 38.403 1.00 78.50 201 GLN A O 1
ATOM 1680 N N . SER A 1 202 ? -41.710 -10.831 39.580 1.00 78.88 202 SER A N 1
ATOM 1681 C CA . SER A 1 202 ? -42.565 -10.482 38.437 1.00 78.88 202 SER A CA 1
ATOM 1682 C C . SER A 1 202 ? -42.341 -9.046 37.933 1.00 78.88 202 SER A C 1
ATOM 1684 O O . SER A 1 202 ? -42.368 -8.804 36.722 1.00 78.88 202 SER A O 1
ATOM 1686 N N . GLN A 1 203 ? -42.073 -8.093 38.835 1.00 77.81 203 GLN A N 1
ATOM 1687 C CA . GLN A 1 203 ? -41.724 -6.714 38.473 1.00 77.81 203 GLN A CA 1
ATOM 1688 C C . GLN A 1 203 ? -40.332 -6.638 37.828 1.00 77.81 203 GLN A C 1
ATOM 1690 O O . GLN A 1 203 ? -40.167 -5.970 36.805 1.00 77.81 203 GLN A O 1
ATOM 1695 N N . MET A 1 204 ? -39.363 -7.395 38.352 1.00 74.12 204 MET A N 1
ATOM 1696 C CA . MET A 1 204 ? -38.013 -7.523 37.790 1.00 74.12 204 MET A CA 1
ATOM 1697 C C . MET A 1 204 ? -38.040 -8.088 36.360 1.00 74.12 204 MET A C 1
ATOM 1699 O O . MET A 1 204 ? -37.427 -7.517 35.456 1.00 74.12 204 MET A O 1
ATOM 1703 N N . ALA A 1 205 ? -38.811 -9.154 36.116 1.00 76.31 205 ALA A N 1
ATOM 1704 C CA . ALA A 1 205 ? -38.928 -9.778 34.794 1.00 76.31 205 ALA A CA 1
ATOM 1705 C C . ALA A 1 205 ? -39.611 -8.873 33.748 1.00 76.31 205 ALA A C 1
ATOM 1707 O O . ALA A 1 205 ? -39.235 -8.869 32.573 1.00 76.31 205 ALA A O 1
ATOM 1708 N N . LYS A 1 206 ? -40.604 -8.068 34.151 1.00 80.50 206 LYS A N 1
ATOM 1709 C CA . LYS A 1 206 ? -41.246 -7.086 33.254 1.00 80.50 206 LYS A CA 1
ATOM 1710 C C . LYS A 1 206 ? -40.284 -5.961 32.869 1.00 80.50 206 LYS A C 1
ATOM 1712 O O . LYS A 1 206 ? -40.239 -5.568 31.702 1.00 80.50 206 LYS A O 1
ATOM 1717 N N . ARG A 1 207 ? -39.480 -5.480 33.823 1.00 75.00 207 ARG A N 1
ATOM 1718 C CA . ARG A 1 207 ? -38.497 -4.413 33.594 1.00 75.00 207 ARG A CA 1
ATOM 1719 C C . ARG A 1 207 ? -37.316 -4.880 32.740 1.00 75.00 207 ARG A C 1
ATOM 1721 O O . ARG A 1 207 ? -36.917 -4.145 31.838 1.00 75.00 207 ARG A O 1
ATOM 1728 N N . SER A 1 208 ? -36.811 -6.102 32.939 1.00 75.00 208 SER A N 1
ATOM 1729 C CA . SER A 1 208 ? -35.710 -6.630 32.114 1.00 75.00 208 SER A CA 1
ATOM 1730 C C . SER A 1 208 ? -36.109 -6.772 30.636 1.00 75.00 208 SER A C 1
ATOM 1732 O O . SER A 1 208 ? -35.330 -6.432 29.745 1.00 75.00 208 SER A O 1
ATOM 1734 N N . ASN A 1 209 ? -37.360 -7.159 30.360 1.00 81.00 209 ASN A N 1
ATOM 1735 C CA . ASN A 1 209 ? -37.897 -7.242 28.999 1.00 81.00 209 ASN A CA 1
ATOM 1736 C C . ASN A 1 209 ? -38.069 -5.868 28.329 1.00 81.00 209 ASN A C 1
ATOM 1738 O O . ASN A 1 209 ? -37.765 -5.727 27.143 1.00 81.00 209 ASN A O 1
ATOM 1742 N N . LEU A 1 210 ? -38.524 -4.848 29.067 1.00 80.50 210 LEU A N 1
ATOM 1743 C CA . LEU A 1 210 ? -38.613 -3.473 28.554 1.00 80.50 210 LEU A CA 1
ATOM 1744 C C . LEU A 1 210 ? -37.224 -2.919 28.210 1.00 80.50 210 LEU A C 1
ATOM 1746 O O . LEU A 1 210 ? -37.041 -2.299 27.164 1.00 80.50 210 LEU A O 1
ATOM 1750 N N . ARG A 1 211 ? -36.229 -3.225 29.046 1.00 70.12 211 ARG A N 1
ATOM 1751 C CA . ARG A 1 211 ? -34.844 -2.795 28.856 1.00 70.12 211 ARG A CA 1
ATOM 1752 C C . ARG A 1 211 ? -34.175 -3.487 27.677 1.00 70.12 211 ARG A C 1
ATOM 1754 O O . ARG A 1 211 ? -33.514 -2.820 26.892 1.00 70.12 211 ARG A O 1
ATOM 1761 N N . ARG A 1 212 ? -34.411 -4.792 27.483 1.00 77.56 212 ARG A N 1
ATOM 1762 C CA . ARG A 1 212 ? -33.933 -5.527 26.299 1.00 77.56 212 ARG A CA 1
ATOM 1763 C C . ARG A 1 212 ? -34.465 -4.910 25.002 1.00 77.56 212 ARG A C 1
ATOM 1765 O O . ARG A 1 212 ? -33.710 -4.784 24.043 1.00 77.56 212 ARG A O 1
ATOM 1772 N N . LYS A 1 213 ? -35.726 -4.460 24.993 1.00 81.31 213 LYS A N 1
ATOM 1773 C CA . LYS A 1 213 ? -36.310 -3.722 23.861 1.00 81.31 213 LYS A CA 1
ATOM 1774 C C . LYS A 1 213 ? -35.691 -2.332 23.687 1.00 81.31 213 LYS A C 1
ATOM 1776 O O . LYS A 1 213 ? -35.406 -1.939 22.564 1.00 81.31 213 LYS A O 1
ATOM 1781 N N . GLN A 1 214 ? -35.431 -1.606 24.773 1.00 82.12 214 GLN A N 1
ATOM 1782 C CA . GLN A 1 214 ? -34.776 -0.294 24.718 1.00 82.12 214 GLN A CA 1
ATOM 1783 C C . GLN A 1 214 ? -33.335 -0.390 24.182 1.00 82.12 214 GLN A C 1
ATOM 1785 O O . GLN A 1 214 ? -32.941 0.403 23.335 1.00 82.12 214 GLN A O 1
ATOM 1790 N N . LEU A 1 215 ? -32.596 -1.424 24.590 1.00 76.75 215 LEU A N 1
ATOM 1791 C CA . LEU A 1 215 ? -31.278 -1.804 24.074 1.00 76.75 215 LEU A CA 1
ATOM 1792 C C . LEU A 1 215 ? -31.295 -2.075 22.570 1.00 76.75 215 LEU A C 1
ATOM 1794 O O . LEU A 1 215 ? -30.461 -1.555 21.829 1.00 76.75 215 LEU A O 1
ATOM 1798 N N . GLN A 1 216 ? -32.260 -2.880 22.121 1.00 79.75 216 GLN A N 1
ATOM 1799 C CA . GLN A 1 216 ? -32.445 -3.187 20.704 1.00 79.75 216 GLN A CA 1
ATOM 1800 C C . GLN A 1 216 ? -32.788 -1.925 19.906 1.00 79.75 216 GLN A C 1
ATOM 1802 O O . GLN A 1 216 ? -32.206 -1.713 18.847 1.00 79.75 216 GLN A O 1
ATOM 1807 N N . ASN A 1 217 ? -33.637 -1.047 20.447 1.00 85.00 217 ASN A N 1
ATOM 1808 C CA . ASN A 1 217 ? -33.990 0.218 19.807 1.00 85.00 217 ASN A CA 1
ATOM 1809 C C . ASN A 1 217 ? -32.783 1.162 19.688 1.00 85.00 217 ASN A C 1
ATOM 1811 O O . ASN A 1 217 ? -32.518 1.651 18.594 1.00 85.00 217 ASN A O 1
ATOM 1815 N N . ILE A 1 218 ? -32.010 1.368 20.759 1.00 82.06 218 ILE A N 1
ATOM 1816 C CA . ILE A 1 218 ? -30.806 2.221 20.734 1.00 82.06 218 ILE A CA 1
ATOM 1817 C C . ILE A 1 218 ? -29.763 1.655 19.763 1.00 82.06 218 ILE A C 1
ATOM 1819 O O . ILE A 1 218 ? -29.194 2.391 18.960 1.00 82.06 218 ILE A O 1
ATOM 1823 N N . THR A 1 219 ? -29.561 0.334 19.773 1.00 81.31 219 THR A N 1
ATOM 1824 C CA . THR A 1 219 ? -28.644 -0.334 18.837 1.00 81.31 219 THR A CA 1
ATOM 1825 C C . THR A 1 219 ? -29.104 -0.141 17.390 1.00 81.31 219 THR A C 1
ATOM 1827 O O . THR A 1 219 ? -28.302 0.245 16.546 1.00 81.31 219 THR A O 1
ATOM 1830 N N . SER A 1 220 ? -30.401 -0.319 17.114 1.00 83.88 220 SER A N 1
ATOM 1831 C CA . SER A 1 220 ? -30.971 -0.120 15.776 1.00 83.88 220 SER A CA 1
ATOM 1832 C C . SER A 1 220 ? -30.905 1.335 15.299 1.00 83.88 220 SER A C 1
ATOM 1834 O O . SER A 1 220 ? -30.697 1.581 14.114 1.00 83.88 220 SER A O 1
ATOM 1836 N N . GLN A 1 221 ? -31.025 2.308 16.210 1.00 85.31 221 GLN A N 1
ATOM 1837 C CA . GLN A 1 221 ? -30.891 3.730 15.893 1.00 85.31 221 GLN A CA 1
ATOM 1838 C C . GLN A 1 221 ? -29.453 4.077 15.502 1.00 85.31 221 GLN A C 1
ATOM 1840 O O . GLN A 1 221 ? -29.251 4.722 14.475 1.00 85.31 221 GLN A O 1
ATOM 1845 N N . LEU A 1 222 ? -28.462 3.593 16.253 1.00 79.25 222 LEU A N 1
ATOM 1846 C CA . LEU A 1 222 ? -27.047 3.771 15.912 1.00 79.25 222 LEU A CA 1
ATOM 1847 C C . LEU A 1 222 ? -26.701 3.115 14.571 1.00 79.25 222 LEU A C 1
ATOM 1849 O O . LEU A 1 222 ? -26.027 3.722 13.743 1.00 79.25 222 LEU A O 1
ATOM 1853 N N . ASP A 1 223 ? -27.233 1.918 14.315 1.00 80.19 223 ASP A N 1
ATOM 1854 C CA . ASP A 1 223 ? -27.045 1.231 13.034 1.00 80.19 223 ASP A CA 1
ATOM 1855 C C . ASP A 1 223 ? -27.716 1.985 11.873 1.00 80.19 223 ASP A C 1
ATOM 1857 O O . ASP A 1 223 ? -27.160 2.069 10.779 1.00 80.19 223 ASP A O 1
ATOM 1861 N N . SER A 1 224 ? -28.875 2.611 12.102 1.00 79.94 224 SER A N 1
ATOM 1862 C CA . SER A 1 224 ? -29.539 3.442 11.090 1.00 79.94 224 SER A CA 1
ATOM 1863 C C . SER A 1 224 ? -28.779 4.740 10.779 1.00 79.94 224 SER A C 1
ATOM 1865 O O . SER A 1 224 ? -28.678 5.117 9.613 1.00 79.94 224 SER A O 1
ATOM 1867 N N . GLN A 1 225 ? -28.191 5.392 11.788 1.00 79.25 225 GLN A N 1
ATOM 1868 C CA . GLN A 1 225 ? -27.358 6.590 11.612 1.00 79.25 225 GLN A CA 1
ATOM 1869 C C . GLN A 1 225 ? -26.053 6.268 10.874 1.00 79.25 225 GLN A C 1
ATOM 1871 O O . GLN A 1 225 ? -25.603 7.034 10.018 1.00 79.25 225 GLN A O 1
ATOM 1876 N N . PHE A 1 226 ? -25.468 5.103 11.154 1.00 76.00 226 PHE A N 1
ATOM 1877 C CA . PHE A 1 226 ? -24.313 4.601 10.420 1.00 76.00 226 PHE A CA 1
ATOM 1878 C C . PHE A 1 226 ? -24.648 4.315 8.958 1.00 76.00 226 PHE A C 1
ATOM 1880 O O . PHE A 1 226 ? -23.968 4.811 8.070 1.00 76.00 226 PHE A O 1
ATOM 1887 N N . ASN A 1 227 ? -25.750 3.614 8.689 1.00 73.12 227 ASN A N 1
ATOM 1888 C CA . ASN A 1 227 ? -26.188 3.342 7.319 1.00 73.12 227 ASN A CA 1
ATOM 1889 C C . ASN A 1 227 ? -26.487 4.626 6.518 1.00 73.12 227 ASN A C 1
ATOM 1891 O O . ASN A 1 227 ? -26.218 4.685 5.324 1.00 73.12 227 ASN A O 1
ATOM 1895 N N . GLN A 1 228 ? -26.980 5.691 7.161 1.00 71.56 228 GLN A N 1
ATOM 1896 C CA . GLN A 1 228 ? -27.182 6.994 6.505 1.00 71.56 228 GLN A CA 1
ATOM 1897 C C . GLN A 1 228 ? -25.876 7.737 6.193 1.00 71.56 228 GLN A C 1
ATOM 1899 O O . GLN A 1 228 ? -25.821 8.507 5.236 1.00 71.56 228 GLN A O 1
ATOM 1904 N N . SER A 1 229 ? -24.838 7.529 7.001 1.00 67.75 229 SER A N 1
ATOM 1905 C CA . SER A 1 229 ? -23.525 8.160 6.827 1.00 67.75 229 SER A CA 1
ATOM 1906 C C . SER A 1 229 ? -22.554 7.318 5.996 1.00 67.75 229 SER A C 1
ATOM 1908 O O . SER A 1 229 ? -21.491 7.815 5.628 1.00 67.75 229 SER A O 1
ATOM 1910 N N . ASN A 1 230 ? -22.917 6.073 5.673 1.00 68.88 230 ASN A N 1
ATOM 1911 C CA . ASN A 1 230 ? -22.070 5.122 4.972 1.00 68.88 230 ASN A CA 1
ATOM 1912 C C . ASN A 1 230 ? -21.989 5.429 3.458 1.00 68.88 230 ASN A C 1
ATOM 1914 O O . ASN A 1 230 ? -22.975 5.238 2.739 1.00 68.88 230 ASN A O 1
ATOM 1918 N N . PRO A 1 231 ? -20.821 5.840 2.926 1.00 58.53 231 PRO A N 1
ATOM 1919 C CA . PRO A 1 231 ? -20.655 6.153 1.504 1.00 58.53 231 PRO A CA 1
ATOM 1920 C C . PRO A 1 231 ? -20.824 4.929 0.587 1.00 58.53 231 PRO A C 1
ATOM 1922 O O . PRO A 1 231 ? -21.251 5.071 -0.556 1.00 58.53 231 PRO A O 1
ATOM 1925 N N . PHE A 1 232 ? -20.548 3.721 1.094 1.00 53.84 232 PHE A N 1
ATOM 1926 C CA . PHE A 1 232 ? -20.598 2.473 0.320 1.00 53.84 232 PHE A CA 1
ATOM 1927 C C . PHE A 1 232 ? -22.017 1.976 0.026 1.00 53.84 232 PHE A C 1
ATOM 1929 O O . PHE A 1 232 ? -22.221 1.191 -0.898 1.00 53.84 232 PHE A O 1
ATOM 1936 N N . GLN A 1 233 ? -23.020 2.434 0.777 1.00 54.69 233 GLN A N 1
ATOM 1937 C CA . GLN A 1 233 ? -24.395 1.965 0.602 1.00 54.69 233 GLN A CA 1
ATOM 1938 C C . GLN A 1 233 ? -25.058 2.552 -0.654 1.00 54.69 233 GLN A C 1
ATOM 1940 O O . GLN A 1 233 ? -25.954 1.930 -1.220 1.00 54.69 233 GLN A O 1
ATOM 1945 N N . LYS A 1 234 ? -24.573 3.706 -1.136 1.00 52.94 234 LYS A N 1
ATOM 1946 C CA . LYS A 1 234 ? -24.953 4.263 -2.444 1.00 52.94 234 LYS A CA 1
ATOM 1947 C C . LYS A 1 234 ? -24.390 3.446 -3.607 1.00 52.94 234 LYS A C 1
ATOM 1949 O O . LYS A 1 234 ? -25.138 3.152 -4.529 1.00 52.94 234 LYS A O 1
ATOM 1954 N N . GLN A 1 235 ? -23.124 3.033 -3.530 1.00 50.44 235 GLN A N 1
ATOM 1955 C CA . GLN A 1 235 ? -22.486 2.220 -4.576 1.00 50.44 235 GLN A CA 1
ATOM 1956 C C . GLN A 1 235 ? -23.116 0.825 -4.675 1.00 50.44 235 GLN A C 1
ATOM 1958 O O . GLN A 1 235 ? -23.466 0.390 -5.763 1.00 50.44 235 GLN A O 1
ATOM 1963 N N . LEU A 1 236 ? -23.392 0.171 -3.540 1.00 49.53 236 LEU A N 1
ATOM 1964 C CA . LEU A 1 236 ? -24.121 -1.106 -3.513 1.00 49.53 236 LEU A CA 1
ATOM 1965 C C . LEU A 1 236 ? -25.545 -1.008 -4.087 1.00 49.53 236 LEU A C 1
ATOM 1967 O O . LEU A 1 236 ? -26.036 -1.980 -4.652 1.00 49.53 236 LEU A O 1
ATOM 1971 N N . ALA A 1 237 ? -26.220 0.136 -3.940 1.00 48.09 237 ALA A N 1
ATOM 1972 C CA . ALA A 1 237 ? -27.544 0.355 -4.522 1.00 48.09 237 ALA A CA 1
ATOM 1973 C C . ALA A 1 237 ? -27.488 0.577 -6.046 1.00 48.09 237 ALA A C 1
ATOM 1975 O O . ALA A 1 237 ? -28.394 0.138 -6.752 1.00 48.09 237 ALA A O 1
ATOM 1976 N N . GLU A 1 238 ? -26.428 1.216 -6.552 1.00 49.06 238 GLU A N 1
ATOM 1977 C CA . GLU A 1 238 ? -26.176 1.364 -7.991 1.00 49.06 238 GLU A CA 1
ATOM 1978 C C . GLU A 1 238 ? -25.782 0.019 -8.627 1.00 49.06 238 GLU A C 1
ATOM 1980 O O . GLU A 1 238 ? -26.396 -0.378 -9.618 1.00 49.06 238 GLU A O 1
ATOM 1985 N N . ASP A 1 239 ? -24.888 -0.754 -8.003 1.00 50.12 239 ASP A N 1
ATOM 1986 C CA . ASP A 1 239 ? -24.492 -2.088 -8.484 1.00 50.12 239 ASP A CA 1
ATOM 1987 C C . ASP A 1 239 ? -25.652 -3.099 -8.428 1.00 50.12 239 ASP A C 1
ATOM 1989 O O . ASP A 1 239 ? -25.843 -3.885 -9.356 1.00 50.12 239 ASP A O 1
ATOM 1993 N N . ALA A 1 240 ? -26.501 -3.044 -7.393 1.00 47.22 240 ALA A N 1
ATOM 1994 C CA . ALA A 1 240 ? -27.707 -3.874 -7.304 1.00 47.22 240 ALA A CA 1
ATOM 1995 C C . ALA A 1 240 ? -28.779 -3.503 -8.344 1.00 47.22 240 ALA A C 1
ATOM 1997 O O . ALA A 1 240 ? -29.626 -4.334 -8.668 1.00 47.22 240 ALA A O 1
ATOM 1998 N N . SER A 1 241 ? -28.755 -2.276 -8.874 1.00 52.47 241 SER A N 1
ATOM 1999 C CA . SER A 1 241 ? -29.627 -1.864 -9.982 1.00 52.47 241 SER A CA 1
ATOM 2000 C C . SER A 1 241 ? -29.097 -2.296 -11.357 1.00 52.47 241 SER A C 1
ATOM 2002 O O . SER A 1 241 ? -29.876 -2.380 -12.308 1.00 52.47 241 SER A O 1
ATOM 2004 N N . ALA A 1 242 ? -27.796 -2.604 -11.456 1.00 49.62 242 ALA A N 1
ATOM 2005 C CA . ALA A 1 242 ? -27.128 -3.031 -12.685 1.00 49.62 242 ALA A CA 1
ATOM 2006 C C . ALA A 1 242 ? -27.203 -4.548 -12.932 1.00 49.62 242 ALA A C 1
ATOM 2008 O O . ALA A 1 242 ? -27.127 -4.981 -14.082 1.00 49.62 242 ALA A O 1
ATOM 2009 N N . VAL A 1 243 ? -27.398 -5.364 -11.890 1.00 49.16 243 VAL A N 1
ATOM 2010 C CA . VAL A 1 243 ? -27.678 -6.798 -12.052 1.00 49.16 243 VAL A CA 1
ATOM 2011 C C . VAL A 1 243 ? -29.190 -7.036 -12.174 1.00 49.16 243 VAL A C 1
ATOM 2013 O O . VAL A 1 243 ? -29.922 -6.869 -11.196 1.00 49.16 243 VAL A O 1
ATOM 2016 N N . PRO A 1 244 ? -29.713 -7.424 -13.355 1.00 50.59 244 PRO A N 1
ATOM 2017 C CA . PRO A 1 244 ? -31.125 -7.742 -13.488 1.00 50.59 244 PRO A CA 1
ATOM 2018 C C . PRO A 1 244 ? -31.450 -8.957 -12.619 1.00 50.59 244 PRO A C 1
ATOM 2020 O O . PRO A 1 244 ? -30.799 -9.997 -12.699 1.00 50.59 244 PRO A O 1
ATOM 2023 N N . PHE A 1 245 ? -32.479 -8.816 -11.784 1.00 57.53 245 PHE A N 1
ATOM 2024 C CA . PHE A 1 245 ? -33.051 -9.901 -10.998 1.00 57.53 245 PHE A CA 1
ATOM 2025 C C . PHE A 1 245 ? -33.453 -11.043 -11.938 1.00 57.53 245 PHE A C 1
ATOM 2027 O O . PHE A 1 245 ? -34.435 -10.930 -12.671 1.00 57.53 245 PHE A O 1
ATOM 2034 N N . THR A 1 246 ? -32.693 -12.137 -11.937 1.00 57.50 246 THR A N 1
ATOM 2035 C CA . THR A 1 246 ? -33.077 -13.389 -12.592 1.00 57.50 246 THR A CA 1
ATOM 2036 C C . THR A 1 246 ? -33.767 -14.276 -11.556 1.00 57.50 246 THR A C 1
ATOM 2038 O O . THR A 1 246 ? -33.079 -14.917 -10.754 1.00 57.50 246 THR A O 1
ATOM 2041 N N . PRO A 1 247 ? -35.112 -14.332 -11.512 1.00 65.00 247 PRO A N 1
ATOM 2042 C CA . PRO A 1 247 ? -35.777 -15.373 -10.759 1.00 65.00 247 PRO A CA 1
ATOM 2043 C C . PRO A 1 247 ? -35.601 -16.668 -11.555 1.00 65.00 247 PRO A C 1
ATOM 2045 O O . PRO A 1 247 ? -36.020 -16.736 -12.706 1.00 65.00 247 PRO A O 1
ATOM 2048 N N . PHE A 1 248 ? -35.019 -17.677 -10.911 1.00 52.66 248 PHE A N 1
ATOM 2049 C CA . PHE A 1 248 ? -34.805 -19.048 -11.394 1.00 52.66 248 PHE A CA 1
ATOM 2050 C C . PHE A 1 248 ? -33.559 -19.300 -12.258 1.00 52.66 248 PHE A C 1
ATOM 2052 O O . PHE A 1 248 ? -33.484 -18.894 -13.415 1.00 52.66 248 PHE A O 1
ATOM 2059 N N . GLN A 1 249 ? -32.666 -20.136 -11.717 1.00 43.44 249 GLN A N 1
ATOM 2060 C CA . GLN A 1 249 ? -32.519 -21.509 -12.207 1.00 43.44 249 GLN A CA 1
ATOM 2061 C C . GLN A 1 249 ? -32.254 -22.464 -11.039 1.00 43.44 249 GLN A C 1
ATOM 2063 O O . GLN A 1 249 ? -31.489 -22.070 -10.131 1.00 43.44 249 GLN A O 1
#

pLDDT: mean 79.5, std 9.68, range [43.44, 91.81]

Foldseek 3Di:
DAPPVPDDCVVPVPWWWWAALVQLDTHTPVRLCVQQVVHFAFDPDVPGRDTDHSVRIDTDPDPDSLVVNLVVLLVVLCLLVVDDPVNDPDPVVVVVSVVVSVVLSVCCSVVNPVVVSVVVSVVSCVVCVVVSVVVVVVVVVVVVLVVVLVVLVVVL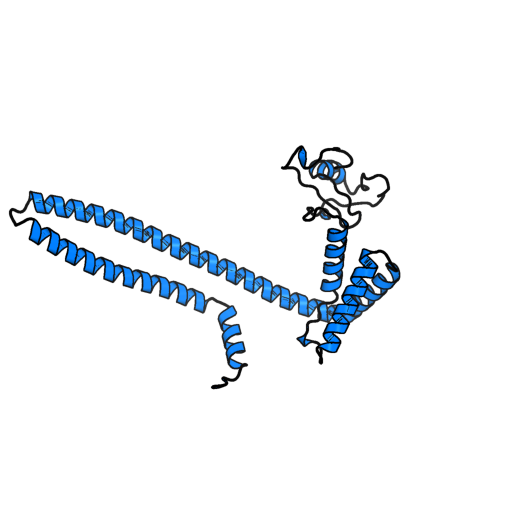VVVLVVVVVVVVVVVVVVVVVLVVVLVVCVVPDPDDNVVSVVVSVVVVVVVVVVVVVVSVVVNVVSVVVSCVVRPVNVVVVVVVVVDPDDDDD

InterPro domains:
  IPR001841 Zinc finger, RING-type [PF17121] (1-48)
  IPR001841 Zinc finger, RING-type [PS50089] (2-47)
  IPR004575 Cdk-activating kinase assembly factor MAT1/Tfb3 [TIGR00570] (1-248)
  IPR013083 Zinc finger, RING/FYVE/PHD-type [G3DSA:3.30.40.10] (1-64)
  IPR015877 MAT1, centre [PF06391] (52-247)
  IPR017907 Zinc finger, RING-type, conserved site [PS00518] (23-32)

Mean predicted aligned error: 13.67 Å